Protein AF-A0A8J6ER66-F1 (afdb_monomer_lite)

Sequence (344 aa):
MMEETVPEAQEKPEGMQGEDDNDTGKESEDSYVFVYHERSPTPTQSEDHSESDPTPKTSEQESGQAADSQVTATLEVTSQANEDDNASSGMSEVTSSSVRQRRSSRALEISERAERKRLEVERKRREREEQLRLEKEQQDRLDRMTEELEQEQLRRVEEIRVRKQQEEKEKQRQEQERARKMLMEQQALERARQQQEEHRRKLQEIQRRKQQEELERTELERQRQKEQERLEAEERLRLLEMAAEEREEYQRKKREREEQARQEAEERRLKEEEEAKAIMAEAHRQAQLLAKQAAALEQQLQFNRGLLRESVGMDQTQGVSRPWVFSYFEFLELLGLPLPVEGE

Organism: Eleutherodactylus coqui (NCBI:txid57060)

Radius of gyration: 66.83 Å; chains: 1; bounding box: 159×79×189 Å

Secondary structure (DSSP, 8-state):
-----------PPPPPPPP----------------------------------------------------------------------------TTHHHHHHHHHHHHHHHHHHHHHHHHHHHHHHHHHHHHHHHHHHHHHHHHHHHHHHHHHHHHHHHHHHHHHHHHHHHHHHHHHHHHHHHHHHHHHHHHHHHHHHHHHHHHHHHHHHHHHHHHHHHHHHHHHHHHHHHHHHHHHHHHS-HHHHHHHHHHHHHHHHHHHHHHHHHHHHHHHHHHHHHHHHHHHHHHHHHHHHHHHHHHHHHHHHHHHHHHHHHHHHHHHHHHHHHHHHHHHTTPPP-----

Foldseek 3Di:
DDDDDDDDDDDDDDDDDDDDDDDDDDDDDDDPDPDPPPPDDDPPDPDPDDDDDDDDDDDDDDDDDDDDDDDDDDDDDDDDDDDDDDDDDDDDDDDPDVVVVVVVVVVVVVVVVVVVVVVVVVVVVVVVVVVVVVVVVVVVVVVVVVVVVVVVVVVVVVVVVVVVVVVVVVVVVVVVVVVVVVVVVVVVVVVVVVVVVVVVVVVVVVVVVVVVVVVVVVVVVVVVVVVVVVVVVVVVVVLVVDDPVVNVVVVVVVVVVVVVVVVVVVVVVVVVVVVVVVVVVVVVVVVVVVVVVVVVVVVVVVVVVVVVVVVVVVCVVVVVVVVVVVVVVVVCVVVVHDDPDDDD

Structure (mmCIF, N/CA/C/O backbone):
data_AF-A0A8J6ER66-F1
#
_entry.id   AF-A0A8J6ER66-F1
#
loop_
_atom_site.group_PDB
_atom_site.id
_atom_site.type_symbol
_atom_site.label_atom_id
_atom_site.label_alt_id
_atom_site.label_comp_id
_atom_site.label_asym_id
_atom_site.label_entity_id
_atom_site.label_seq_id
_atom_site.pdbx_PDB_ins_code
_atom_site.Cartn_x
_atom_site.Cartn_y
_atom_site.Cartn_z
_atom_site.occupancy
_atom_site.B_iso_or_equiv
_atom_site.auth_seq_id
_atom_site.auth_comp_id
_atom_site.auth_asym_id
_atom_site.auth_atom_id
_atom_site.pdbx_PDB_model_num
ATOM 1 N N . MET A 1 1 ? 76.946 7.255 -29.652 1.00 39.41 1 MET A N 1
ATOM 2 C CA . MET A 1 1 ? 76.961 8.714 -29.860 1.00 39.41 1 MET A CA 1
ATOM 3 C C . MET A 1 1 ? 75.518 9.164 -29.869 1.00 39.41 1 MET A C 1
ATOM 5 O O . MET A 1 1 ? 74.775 8.670 -30.698 1.00 39.41 1 MET A O 1
ATOM 9 N N . MET A 1 2 ? 75.202 10.014 -28.893 1.00 48.84 2 MET A N 1
ATOM 10 C CA . MET A 1 2 ? 74.041 10.902 -28.758 1.00 48.84 2 MET A CA 1
ATOM 11 C C . MET A 1 2 ? 72.646 10.272 -28.855 1.00 48.84 2 MET A C 1
ATOM 13 O O . MET A 1 2 ? 72.071 10.104 -29.924 1.00 48.84 2 MET A O 1
ATOM 17 N N . GLU A 1 3 ? 72.130 9.974 -27.663 1.00 53.28 3 GLU A N 1
ATOM 18 C CA . GLU A 1 3 ? 70.715 10.055 -27.315 1.00 53.28 3 GLU A CA 1
ATOM 19 C C . GLU A 1 3 ? 70.223 11.499 -27.514 1.00 53.28 3 GLU A C 1
ATOM 21 O O . GLU A 1 3 ? 70.885 12.433 -27.064 1.00 53.28 3 GLU A O 1
ATOM 26 N N . GLU A 1 4 ? 69.052 11.678 -28.126 1.00 59.91 4 GLU A N 1
ATOM 27 C CA . GLU A 1 4 ? 68.251 12.896 -27.976 1.00 59.91 4 GLU A CA 1
ATOM 28 C C . GLU A 1 4 ? 66.830 12.508 -27.568 1.00 59.91 4 GLU A C 1
ATOM 30 O O . GLU A 1 4 ? 65.986 12.097 -28.362 1.00 59.91 4 GLU A O 1
ATOM 35 N N . THR A 1 5 ? 66.608 12.614 -26.264 1.00 54.88 5 THR A N 1
ATOM 36 C CA . THR A 1 5 ? 65.314 12.755 -25.605 1.00 54.88 5 THR A CA 1
ATOM 37 C C . THR A 1 5 ? 64.831 14.199 -25.744 1.00 54.88 5 THR A C 1
ATOM 39 O O . THR A 1 5 ? 65.560 15.115 -25.364 1.00 54.88 5 THR A O 1
ATOM 42 N N . VAL A 1 6 ? 63.590 14.409 -26.192 1.00 56.34 6 VAL A N 1
ATOM 43 C CA . VAL A 1 6 ? 62.861 15.682 -26.032 1.00 56.34 6 VAL A CA 1
ATOM 44 C C . VAL A 1 6 ? 61.475 15.380 -25.436 1.00 56.34 6 VAL A C 1
ATOM 46 O O . VAL A 1 6 ? 60.854 14.404 -25.864 1.00 56.34 6 VAL A O 1
ATOM 49 N N . PRO A 1 7 ? 61.011 16.142 -24.424 1.00 60.44 7 PRO A N 1
ATOM 50 C CA . PRO A 1 7 ? 59.903 15.747 -23.560 1.00 60.44 7 PRO A CA 1
ATOM 51 C C . PRO A 1 7 ? 58.543 16.364 -23.943 1.00 60.44 7 PRO A C 1
ATOM 53 O O . PRO A 1 7 ? 58.466 17.412 -24.572 1.00 60.44 7 PRO A O 1
ATOM 56 N N . GLU A 1 8 ? 57.493 15.674 -23.488 1.00 54.34 8 GLU A N 1
ATOM 57 C CA . GLU A 1 8 ? 56.319 16.191 -22.763 1.00 54.34 8 GLU A CA 1
ATOM 58 C C . GLU A 1 8 ? 55.690 17.526 -23.213 1.00 54.34 8 GLU A C 1
ATOM 60 O O . GLU A 1 8 ? 56.164 18.611 -22.886 1.00 54.34 8 GLU A O 1
ATOM 65 N N . ALA A 1 9 ? 54.503 17.430 -23.822 1.00 53.28 9 ALA A N 1
ATOM 66 C CA . ALA A 1 9 ? 53.492 18.481 -23.776 1.00 53.28 9 ALA A CA 1
ATOM 67 C C . ALA A 1 9 ? 52.134 17.855 -23.424 1.00 53.28 9 ALA A C 1
ATOM 69 O O . ALA A 1 9 ? 51.550 17.095 -24.194 1.00 53.28 9 ALA A O 1
ATOM 70 N N . GLN A 1 10 ? 51.682 18.152 -22.206 1.00 43.16 10 GLN A N 1
ATOM 71 C CA . GLN A 1 10 ? 50.355 17.859 -21.680 1.00 43.16 10 GLN A CA 1
ATOM 72 C C . GLN A 1 10 ? 49.336 18.798 -22.343 1.00 43.16 10 GLN A C 1
ATOM 74 O O . GLN A 1 10 ? 49.350 20.002 -22.082 1.00 43.16 10 GLN A O 1
ATOM 79 N N . GLU A 1 11 ? 48.426 18.264 -23.156 1.00 51.66 11 GLU A N 1
ATOM 80 C CA . GLU A 1 11 ? 47.220 18.990 -23.561 1.00 51.66 11 GLU A CA 1
ATOM 81 C C . GLU A 1 11 ? 46.157 18.862 -22.464 1.00 51.66 11 GLU A C 1
ATOM 83 O O . GLU A 1 11 ? 45.600 17.795 -22.199 1.00 51.66 11 GLU A O 1
ATOM 88 N N . LYS A 1 12 ? 45.906 19.988 -21.792 1.00 56.19 12 LYS A N 1
ATOM 89 C CA . LYS A 1 12 ? 44.719 20.218 -20.967 1.00 56.19 12 LYS A CA 1
ATOM 90 C C . LYS A 1 12 ? 43.494 20.347 -21.883 1.00 56.19 12 LYS A C 1
ATOM 92 O O . LYS A 1 12 ? 43.584 21.089 -22.857 1.00 56.19 12 LYS A O 1
ATOM 97 N N . PRO A 1 13 ? 42.335 19.761 -21.547 1.00 57.00 13 PRO A N 1
ATOM 98 C CA . PRO A 1 13 ? 41.082 20.168 -22.167 1.00 57.00 13 PRO A CA 1
ATOM 99 C C . PRO A 1 13 ? 40.642 21.532 -21.608 1.00 57.00 13 PRO A C 1
ATOM 101 O O . PRO A 1 13 ? 40.438 21.691 -20.401 1.00 57.00 13 PRO A O 1
ATOM 104 N N . GLU A 1 14 ? 40.534 22.518 -22.501 1.00 54.50 14 GLU A N 1
ATOM 105 C CA . GLU A 1 14 ? 39.886 23.808 -22.263 1.00 54.50 14 GLU A CA 1
ATOM 106 C C . GLU A 1 14 ? 38.400 23.611 -21.949 1.00 54.50 14 GLU A C 1
ATOM 108 O O . GLU A 1 14 ? 37.698 22.819 -22.577 1.00 54.50 14 GLU A O 1
ATOM 113 N N . GLY A 1 15 ? 37.939 24.339 -20.933 1.00 41.72 15 GLY A N 1
ATOM 114 C CA . GLY A 1 15 ? 36.565 24.315 -20.465 1.00 41.72 15 GLY A CA 1
ATOM 115 C C . GLY A 1 15 ? 35.592 24.852 -21.508 1.00 41.72 15 GLY A C 1
ATOM 116 O O . GLY A 1 15 ? 35.731 25.975 -21.989 1.00 41.72 15 GLY A O 1
ATOM 117 N N . MET A 1 16 ? 34.560 24.059 -21.791 1.00 47.19 16 MET A N 1
ATOM 118 C CA . MET A 1 16 ? 33.324 24.563 -22.371 1.00 47.19 16 MET A CA 1
ATOM 119 C C . MET A 1 16 ? 32.642 25.474 -21.349 1.00 47.19 16 MET A C 1
ATOM 121 O O . MET A 1 16 ? 32.316 25.066 -20.233 1.00 47.19 16 MET A O 1
ATOM 125 N N . GLN A 1 17 ? 32.492 26.726 -21.761 1.00 43.31 17 GLN A N 1
ATOM 126 C CA . GLN A 1 17 ? 31.719 27.770 -21.113 1.00 43.31 17 GLN A CA 1
ATOM 127 C C . GLN A 1 17 ? 30.270 27.294 -20.967 1.00 43.31 17 GLN A C 1
ATOM 129 O O . GLN A 1 17 ? 29.636 26.915 -21.948 1.00 43.31 17 GLN A O 1
ATOM 134 N N . GLY A 1 18 ? 29.775 27.280 -19.729 1.00 40.09 18 GLY A N 1
ATOM 135 C CA . GLY A 1 18 ? 28.350 27.183 -19.454 1.00 40.09 18 GLY A CA 1
ATOM 136 C C . GLY A 1 18 ? 27.705 28.511 -19.817 1.00 40.09 18 GLY A C 1
ATOM 137 O O . GLY A 1 18 ? 28.081 29.545 -19.267 1.00 40.09 18 GLY A O 1
ATOM 138 N N . GLU A 1 19 ? 26.787 28.472 -20.774 1.00 56.62 19 GLU A N 1
ATOM 139 C CA . GLU A 1 19 ? 25.882 29.574 -21.061 1.00 56.62 19 GLU A CA 1
ATOM 140 C C . GLU A 1 19 ? 24.896 29.703 -19.892 1.00 56.62 19 GLU A C 1
ATOM 142 O O . GLU A 1 19 ? 24.147 28.780 -19.565 1.00 56.62 19 GLU A O 1
ATOM 147 N N . ASP A 1 20 ? 24.973 30.856 -19.232 1.00 50.38 20 ASP A N 1
ATOM 148 C CA . ASP A 1 20 ? 23.944 31.397 -18.360 1.00 50.38 20 ASP A CA 1
ATOM 149 C C . ASP A 1 20 ? 22.704 31.722 -19.206 1.00 50.38 20 ASP A C 1
ATOM 151 O O . ASP A 1 20 ? 22.667 32.759 -19.866 1.00 50.38 20 ASP A O 1
ATOM 155 N N . ASP A 1 21 ? 21.670 30.884 -19.132 1.00 58.09 21 ASP A N 1
ATOM 156 C CA . ASP A 1 21 ? 20.305 31.297 -19.459 1.00 58.09 21 ASP A CA 1
ATOM 157 C C . ASP A 1 21 ? 19.521 31.480 -18.162 1.00 58.09 21 ASP A C 1
ATOM 159 O O . ASP A 1 21 ? 19.022 30.550 -17.523 1.00 58.09 21 ASP A O 1
ATOM 163 N N . ASN A 1 22 ? 19.464 32.747 -17.771 1.00 45.81 22 ASN A N 1
ATOM 164 C CA . ASN A 1 22 ? 18.580 33.268 -16.756 1.00 45.81 22 ASN A CA 1
ATOM 165 C C . ASN A 1 22 ? 17.244 33.653 -17.415 1.00 45.81 22 ASN A C 1
ATOM 167 O O . ASN A 1 22 ? 17.224 34.264 -18.480 1.00 45.81 22 ASN A O 1
ATOM 171 N N . ASP A 1 23 ? 16.166 33.392 -16.682 1.00 49.50 23 ASP A N 1
ATOM 172 C CA . ASP A 1 23 ? 14.875 34.081 -16.757 1.00 49.50 23 ASP A CA 1
ATOM 173 C C . ASP A 1 23 ? 13.876 33.686 -17.868 1.00 49.50 23 ASP A C 1
ATOM 175 O O . ASP A 1 23 ? 13.952 34.068 -19.032 1.00 49.50 23 ASP A O 1
ATOM 179 N N . THR A 1 24 ? 12.811 32.996 -17.457 1.00 43.19 24 THR A N 1
ATOM 180 C CA . THR A 1 24 ? 11.461 33.571 -17.577 1.00 43.19 24 THR A CA 1
ATOM 181 C C . THR A 1 24 ? 10.506 32.832 -16.653 1.00 43.19 24 THR A C 1
ATOM 183 O O . THR A 1 24 ? 10.182 31.656 -16.838 1.00 43.19 24 THR A O 1
ATOM 186 N N . GLY A 1 25 ? 10.052 33.554 -15.632 1.00 50.19 25 GLY A N 1
ATOM 187 C CA . GLY A 1 25 ? 9.010 33.111 -14.724 1.00 50.19 25 GLY A CA 1
ATOM 188 C C . GLY A 1 25 ? 7.726 32.692 -15.441 1.00 50.19 25 GLY A C 1
ATOM 189 O O . GLY A 1 25 ? 7.265 33.336 -16.386 1.00 50.19 25 GLY A O 1
ATOM 190 N N . LYS A 1 26 ? 7.108 31.634 -14.916 1.00 50.94 26 LYS A N 1
ATOM 191 C CA . LYS A 1 26 ? 5.661 31.455 -14.966 1.00 50.94 26 LYS A CA 1
ATOM 192 C C . LYS A 1 26 ? 5.153 31.042 -13.597 1.00 50.94 26 LYS A C 1
ATOM 194 O O . LYS A 1 26 ? 5.569 30.044 -13.016 1.00 50.94 26 LYS A O 1
ATOM 199 N N . GLU A 1 27 ? 4.262 31.892 -13.127 1.00 56.78 27 GLU A N 1
ATOM 200 C CA . GLU A 1 27 ? 3.368 31.743 -11.998 1.00 56.78 27 GLU A CA 1
ATOM 201 C C . GLU A 1 27 ? 2.563 30.435 -12.104 1.00 56.78 27 GLU A C 1
ATOM 203 O O . GLU A 1 27 ? 2.063 30.078 -13.169 1.00 56.78 27 GLU A O 1
ATOM 208 N N . SER A 1 28 ? 2.439 29.725 -10.985 1.00 52.34 28 SER A N 1
ATOM 209 C CA . SER A 1 28 ? 1.267 28.911 -10.626 1.00 52.34 28 SER A CA 1
ATOM 210 C C . SER A 1 28 ? 1.331 28.741 -9.105 1.00 52.34 28 SER A C 1
ATOM 212 O O . SER A 1 28 ? 2.286 28.189 -8.567 1.00 52.34 28 SER A O 1
ATOM 214 N N . GLU A 1 29 ? 0.597 29.572 -8.373 1.00 50.53 29 GLU A N 1
ATOM 215 C CA . GLU A 1 29 ? -0.764 29.283 -7.901 1.00 50.53 29 GLU A CA 1
ATOM 216 C C . GLU A 1 29 ? -0.808 28.061 -6.972 1.00 50.53 29 GLU A C 1
ATOM 218 O O . GLU A 1 29 ? -0.805 26.908 -7.394 1.00 50.53 29 GLU A O 1
ATOM 223 N N . ASP A 1 30 ? -0.814 28.376 -5.676 1.00 51.75 30 ASP A N 1
ATOM 224 C CA . ASP A 1 30 ? -1.584 27.734 -4.613 1.00 51.75 30 ASP A CA 1
ATOM 225 C C . ASP A 1 30 ? -1.919 26.242 -4.764 1.00 51.75 30 ASP A C 1
ATOM 227 O O . ASP A 1 30 ? -2.962 25.835 -5.269 1.00 51.75 30 ASP A O 1
ATOM 231 N N . SER A 1 31 ? -1.105 25.419 -4.106 1.00 48.41 31 SER A N 1
ATOM 232 C CA . SER A 1 31 ? -1.578 24.170 -3.512 1.00 48.41 31 SER A CA 1
ATOM 233 C C . SER A 1 31 ? -0.994 24.048 -2.110 1.00 48.41 31 SER A C 1
ATOM 235 O O . SER A 1 31 ? -0.002 23.362 -1.859 1.00 48.41 31 SER A O 1
ATOM 237 N N . TYR A 1 32 ? -1.641 24.760 -1.194 1.00 49.03 32 TYR A N 1
ATOM 238 C CA . TYR A 1 32 ? -1.500 24.648 0.250 1.00 49.03 32 TYR A CA 1
ATOM 239 C C . TYR A 1 32 ? -1.816 23.207 0.694 1.00 49.03 32 TYR A C 1
ATOM 241 O O . TYR A 1 32 ? -2.960 22.855 0.978 1.00 49.03 32 TYR A O 1
ATOM 249 N N . VAL A 1 33 ? -0.797 22.344 0.728 1.00 44.19 33 VAL A N 1
ATOM 250 C CA . VAL A 1 33 ? -0.902 21.014 1.337 1.00 44.19 33 VAL A CA 1
ATOM 251 C C . VAL A 1 33 ? -0.774 21.190 2.844 1.00 44.19 33 VAL A C 1
ATOM 253 O O . VAL A 1 33 ? 0.316 21.358 3.390 1.00 44.19 33 VAL A O 1
ATOM 256 N N . PHE A 1 34 ? -1.922 21.169 3.515 1.00 41.84 34 PHE A N 1
ATOM 257 C CA . PHE A 1 34 ? -2.029 21.123 4.966 1.00 41.84 34 PHE A CA 1
ATOM 258 C C . PHE A 1 34 ? -1.475 19.781 5.465 1.00 41.84 34 PHE A C 1
ATOM 260 O O . PHE A 1 34 ? -2.186 18.782 5.569 1.00 41.84 34 PHE A O 1
ATOM 267 N N . VAL A 1 35 ? -0.171 19.736 5.737 1.00 45.50 35 VAL A N 1
ATOM 268 C CA . VAL A 1 35 ? 0.441 18.626 6.467 1.00 45.50 35 VAL A CA 1
ATOM 269 C C . VAL A 1 35 ? 0.010 18.770 7.921 1.00 45.50 35 VAL A C 1
ATOM 271 O O . VAL A 1 35 ? 0.559 19.588 8.661 1.00 45.50 35 VAL A O 1
ATOM 274 N N . TYR A 1 36 ? -0.976 17.971 8.329 1.00 48.00 36 TYR A N 1
ATOM 275 C CA . TYR A 1 36 ? -1.270 17.728 9.736 1.00 48.00 36 TYR A CA 1
ATOM 276 C C . TYR A 1 36 ? -0.007 17.164 10.400 1.00 48.00 36 TYR A C 1
ATOM 278 O O . TYR A 1 36 ? 0.250 15.964 10.375 1.00 48.00 36 TYR A O 1
ATOM 286 N N . HIS A 1 37 ? 0.802 18.043 10.993 1.00 43.25 37 HIS A N 1
ATOM 287 C CA . HIS A 1 37 ? 1.679 17.654 12.084 1.00 43.25 37 HIS A CA 1
ATOM 288 C C . HIS A 1 37 ? 0.760 17.364 13.264 1.00 43.25 37 HIS A C 1
ATOM 290 O O . HIS A 1 37 ? 0.369 18.274 14.002 1.00 43.25 37 HIS A O 1
ATOM 296 N N . GLU A 1 38 ? 0.369 16.098 13.407 1.00 42.97 38 GLU A N 1
ATOM 297 C CA . GLU A 1 38 ? -0.139 15.614 14.678 1.00 42.97 38 GLU A CA 1
ATOM 298 C C . GLU A 1 38 ? 0.927 15.912 15.727 1.00 42.97 38 GLU A C 1
ATOM 300 O O . GLU A 1 38 ? 2.029 15.365 15.739 1.00 42.97 38 GLU A O 1
ATOM 305 N N . ARG A 1 39 ? 0.591 16.889 16.565 1.00 42.59 39 ARG A N 1
ATOM 306 C CA . ARG A 1 39 ? 1.306 17.215 17.781 1.00 42.59 39 ARG A CA 1
ATOM 307 C C . ARG A 1 39 ? 1.334 15.945 18.618 1.00 42.59 39 ARG A C 1
ATOM 309 O O . ARG A 1 39 ? 0.320 15.579 19.206 1.00 42.59 39 ARG A O 1
ATOM 316 N N . SER A 1 40 ? 2.492 15.302 18.685 1.00 45.84 40 SER A N 1
ATOM 317 C CA . SER A 1 40 ? 2.805 14.370 19.758 1.00 45.84 40 SER A CA 1
ATOM 318 C C . SER A 1 40 ? 2.452 15.052 21.084 1.00 45.84 40 SER A C 1
ATOM 320 O O . SER A 1 40 ? 2.976 16.142 21.346 1.00 45.84 40 SER A O 1
ATOM 322 N N . PRO A 1 41 ? 1.565 14.486 21.917 1.00 57.09 41 PRO A N 1
ATOM 323 C CA . PRO A 1 41 ? 1.380 15.007 23.255 1.00 57.09 41 PRO A CA 1
ATOM 324 C C . PRO A 1 41 ? 2.692 14.824 24.019 1.00 57.09 41 PRO A C 1
ATOM 326 O O . PRO A 1 41 ? 3.255 13.734 24.114 1.00 57.09 41 PRO A O 1
ATOM 329 N N . THR A 1 42 ? 3.189 15.949 24.516 1.00 48.00 42 THR A N 1
ATOM 330 C CA . THR A 1 42 ? 4.253 16.069 25.508 1.00 48.00 42 THR A CA 1
ATOM 331 C C . THR A 1 42 ? 4.060 15.072 26.654 1.00 48.00 42 THR A C 1
ATOM 333 O O . THR A 1 42 ? 2.924 14.895 27.100 1.00 48.00 42 THR A O 1
ATOM 336 N N . PRO A 1 43 ? 5.135 14.475 27.195 1.00 46.31 43 PRO A N 1
ATOM 337 C CA . PRO A 1 43 ? 5.041 13.702 28.421 1.00 46.31 43 PRO A CA 1
ATOM 338 C C . PRO A 1 43 ? 4.682 14.652 29.566 1.00 46.31 43 PRO A C 1
ATOM 340 O O . PRO A 1 43 ? 5.454 15.547 29.914 1.00 46.31 43 PRO A O 1
ATOM 343 N N . THR A 1 44 ? 3.496 14.471 30.139 1.00 40.34 44 THR A N 1
ATOM 344 C CA . THR A 1 44 ? 3.149 15.045 31.436 1.00 40.34 44 THR A CA 1
ATOM 345 C C . THR A 1 44 ? 4.119 14.470 32.460 1.00 40.34 44 THR A C 1
ATOM 347 O O . THR A 1 44 ? 4.057 13.293 32.808 1.00 40.34 44 THR A O 1
ATOM 350 N N . GLN A 1 45 ? 5.049 15.315 32.897 1.00 42.16 45 GLN A N 1
ATOM 351 C CA . GLN A 1 45 ? 5.788 15.143 34.134 1.00 42.16 45 GLN A CA 1
ATOM 352 C C . GLN A 1 45 ? 4.767 15.106 35.274 1.00 42.16 45 GLN A C 1
ATOM 354 O O . GLN A 1 45 ? 4.171 16.125 35.610 1.00 42.16 45 GLN A O 1
ATOM 359 N N . SER A 1 46 ? 4.526 13.927 35.838 1.00 40.34 46 SER A N 1
ATOM 360 C CA . SER A 1 46 ? 4.025 13.825 37.202 1.00 40.34 46 SER A CA 1
ATOM 361 C C . SER A 1 46 ? 5.238 13.874 38.120 1.00 40.34 46 SER A C 1
ATOM 363 O O . SER A 1 46 ? 5.990 12.905 38.238 1.00 40.34 46 SER A O 1
ATOM 365 N N . GLU A 1 47 ? 5.445 15.052 38.696 1.00 39.56 47 GLU A N 1
ATOM 366 C CA . GLU A 1 47 ? 6.243 15.265 39.894 1.00 39.56 47 GLU A CA 1
ATOM 367 C C . GLU A 1 47 ? 5.617 14.442 41.029 1.00 39.56 47 GLU A C 1
ATOM 369 O O . GLU A 1 47 ? 4.553 14.782 41.543 1.00 39.56 47 GLU A O 1
ATOM 374 N N . ASP A 1 48 ? 6.253 13.328 41.393 1.00 37.34 48 ASP A N 1
ATOM 375 C CA . ASP A 1 48 ? 5.943 12.621 42.635 1.00 37.34 48 ASP A CA 1
ATOM 376 C C . ASP A 1 48 ? 6.630 13.386 43.771 1.00 37.34 48 ASP A C 1
ATOM 378 O O . ASP A 1 48 ? 7.810 13.196 44.090 1.00 37.34 48 ASP A O 1
ATOM 382 N N . HIS A 1 49 ? 5.883 14.329 44.342 1.00 42.31 49 HIS A N 1
ATOM 383 C CA . HIS A 1 49 ? 6.239 14.975 45.590 1.00 42.31 49 HIS A CA 1
ATOM 384 C C . HIS A 1 49 ? 6.255 13.933 46.706 1.00 42.31 49 HIS A C 1
ATOM 386 O O . HIS A 1 49 ? 5.233 13.431 47.168 1.00 42.31 49 HIS A O 1
ATOM 392 N N . SER A 1 50 ? 7.472 13.633 47.142 1.00 48.72 50 SER A N 1
ATOM 393 C CA . SER A 1 50 ? 7.749 13.027 48.433 1.00 48.72 50 SER A CA 1
ATOM 394 C C . SER A 1 50 ? 7.417 14.041 49.531 1.00 48.72 50 SER A C 1
ATOM 396 O O . SER A 1 50 ? 8.168 14.991 49.724 1.00 48.72 50 SER A O 1
ATOM 398 N N . GLU A 1 51 ? 6.327 13.825 50.266 1.00 38.94 51 GLU A N 1
ATOM 399 C CA . GLU A 1 51 ? 6.083 14.462 51.566 1.00 38.94 51 GLU A CA 1
ATOM 400 C C . GLU A 1 51 ? 5.479 13.440 52.546 1.00 38.94 51 GLU A C 1
ATOM 402 O O . GLU A 1 51 ? 4.294 13.126 52.540 1.00 38.94 51 GLU A O 1
ATOM 407 N N . SER A 1 52 ? 6.392 12.843 53.316 1.00 36.84 52 SER A N 1
ATOM 408 C CA . SER A 1 52 ? 6.369 12.692 54.781 1.00 36.84 52 SER A CA 1
ATOM 409 C C . SER A 1 52 ? 5.039 12.484 55.531 1.00 36.84 52 SER A C 1
ATOM 411 O O . SER A 1 52 ? 4.278 13.432 55.677 1.00 36.84 52 SER A O 1
ATOM 413 N N . ASP A 1 53 ? 4.944 11.293 56.157 1.00 41.28 53 ASP A N 1
ATOM 414 C CA . ASP A 1 53 ? 4.644 10.994 57.585 1.00 41.28 53 ASP A CA 1
ATOM 415 C C . ASP A 1 53 ? 3.351 11.549 58.255 1.00 41.28 53 ASP A C 1
ATOM 417 O O . ASP A 1 53 ? 2.798 12.541 57.800 1.00 41.28 53 ASP A O 1
ATOM 421 N N . PRO A 1 54 ? 2.842 10.988 59.388 1.00 52.59 54 PRO A N 1
ATOM 422 C CA . PRO A 1 54 ? 3.469 10.021 60.293 1.00 52.59 54 PRO A CA 1
ATOM 423 C C . PRO A 1 54 ? 2.591 8.819 60.711 1.00 52.59 54 PRO A C 1
ATOM 425 O O . PRO A 1 54 ? 1.366 8.786 60.606 1.00 52.59 54 PRO A O 1
ATOM 428 N N . THR A 1 55 ? 3.264 7.845 61.323 1.00 46.84 55 THR A N 1
ATOM 429 C CA . THR A 1 55 ? 2.700 6.866 62.267 1.00 46.84 55 THR A CA 1
ATOM 430 C C . THR A 1 55 ? 1.773 7.500 63.320 1.00 46.84 55 THR A C 1
ATOM 432 O O . THR A 1 55 ? 2.013 8.637 63.737 1.00 46.84 55 THR A O 1
ATOM 435 N N . PRO A 1 56 ? 0.910 6.689 63.958 1.00 46.97 56 PRO A N 1
ATOM 436 C CA . PRO A 1 56 ? 1.134 6.522 65.388 1.00 46.97 56 PRO A CA 1
ATOM 437 C C . PRO A 1 56 ? 1.295 5.059 65.801 1.00 46.97 56 PRO A C 1
ATOM 439 O O . PRO A 1 56 ? 0.592 4.148 65.373 1.00 46.97 56 PRO A O 1
ATOM 442 N N . LYS A 1 57 ? 2.288 4.898 66.674 1.00 38.16 57 LYS A N 1
ATOM 443 C CA . LYS A 1 57 ? 2.543 3.769 67.561 1.00 38.16 57 LYS A CA 1
ATOM 444 C C . LYS A 1 57 ? 1.355 3.512 68.498 1.00 38.16 57 LYS A C 1
ATOM 446 O O . LYS A 1 57 ? 0.501 4.374 68.674 1.00 38.16 57 LYS A O 1
ATOM 451 N N . THR A 1 58 ? 1.502 2.421 69.254 1.00 34.47 58 THR A N 1
ATOM 452 C CA . THR A 1 58 ? 0.822 2.048 70.511 1.00 34.47 58 THR A CA 1
ATOM 453 C C . THR A 1 58 ? -0.476 1.276 70.291 1.00 34.47 58 THR A C 1
ATOM 455 O O . THR A 1 58 ? -1.281 1.650 69.460 1.00 34.47 58 THR A O 1
ATOM 458 N N . SER A 1 59 ? -0.766 0.176 70.976 1.00 38.47 59 SER A N 1
ATOM 459 C CA . SER A 1 59 ? -0.128 -0.479 72.118 1.00 38.47 59 SER A CA 1
ATOM 460 C C . SER A 1 59 ? -0.812 -1.845 72.250 1.00 38.47 59 SER A C 1
ATOM 462 O O . SER A 1 59 ? -1.989 -1.892 72.595 1.00 38.47 59 SER A O 1
ATOM 464 N N . GLU A 1 60 ? -0.105 -2.944 71.993 1.00 48.66 60 GLU A N 1
ATOM 465 C CA . GLU A 1 60 ? -0.477 -4.240 72.567 1.00 48.66 60 GLU A CA 1
ATOM 466 C C . GLU A 1 60 ? 0.173 -4.307 73.946 1.00 48.66 60 GLU A C 1
ATOM 468 O O . GLU A 1 60 ? 1.388 -4.461 74.069 1.00 48.66 60 GLU A O 1
ATOM 473 N N . GLN A 1 61 ? -0.642 -4.123 74.982 1.00 37.62 61 GLN A N 1
ATOM 474 C CA . GLN A 1 61 ? -0.231 -4.331 76.358 1.00 37.62 61 GLN A CA 1
ATOM 475 C C . GLN A 1 61 ? -1.365 -5.005 77.135 1.00 37.62 61 GLN A C 1
ATOM 477 O O . GLN A 1 61 ? -2.435 -4.439 77.312 1.00 37.62 61 GLN A O 1
ATOM 482 N N . GLU A 1 62 ? -1.057 -6.241 77.527 1.00 34.91 62 GLU A N 1
ATOM 483 C CA . GLU A 1 62 ? -1.311 -6.899 78.811 1.00 34.91 62 GLU A CA 1
ATOM 484 C C . GLU A 1 62 ? -2.704 -6.971 79.457 1.00 34.91 62 GLU A C 1
ATOM 486 O O . GLU A 1 62 ? -3.513 -6.055 79.485 1.00 34.91 62 GLU A O 1
ATOM 491 N N . SER A 1 63 ? -2.803 -8.072 80.209 1.00 35.53 63 SER A N 1
ATOM 492 C CA . SER A 1 63 ? -3.490 -8.194 81.494 1.00 35.53 63 SER A CA 1
ATOM 493 C C . SER A 1 63 ? -4.941 -8.661 81.443 1.00 35.53 63 SER A C 1
ATOM 495 O O . SER A 1 63 ? -5.890 -7.895 81.386 1.00 35.53 63 SER A O 1
ATOM 497 N N . GLY A 1 64 ? -5.105 -9.978 81.553 1.00 31.20 64 GLY A N 1
ATOM 498 C CA . GLY A 1 64 ? -5.121 -10.592 82.880 1.00 31.20 64 GLY A CA 1
ATOM 499 C C . GLY A 1 64 ? -6.202 -10.127 83.866 1.00 31.20 64 GLY A C 1
ATOM 500 O O . GLY A 1 64 ? -6.224 -8.977 84.284 1.00 31.20 64 GLY A O 1
ATOM 501 N N . GLN A 1 65 ? -6.894 -11.155 84.370 1.00 33.81 65 GLN A N 1
ATOM 502 C CA . GLN A 1 65 ? -7.392 -11.354 85.738 1.00 33.81 65 GLN A CA 1
ATOM 503 C C . GLN A 1 65 ? -8.847 -11.017 86.089 1.00 33.81 65 GLN A C 1
ATOM 505 O O . GLN A 1 65 ? -9.306 -9.894 85.937 1.00 33.81 65 GLN A O 1
ATOM 510 N N . ALA A 1 66 ? -9.419 -12.024 86.776 1.00 31.47 66 ALA A N 1
ATOM 511 C CA . ALA A 1 66 ? -10.326 -11.937 87.926 1.00 31.47 66 ALA A CA 1
ATOM 512 C C . ALA A 1 66 ? -11.746 -11.423 87.630 1.00 31.47 66 ALA A C 1
ATOM 514 O O . ALA A 1 66 ? -11.979 -10.699 86.680 1.00 31.47 66 ALA A O 1
ATOM 515 N N . ALA A 1 67 ? -12.792 -11.742 88.379 1.00 31.30 67 ALA A N 1
ATOM 516 C CA . ALA A 1 67 ? -13.034 -12.530 89.584 1.00 31.30 67 ALA A CA 1
ATOM 517 C C . ALA A 1 67 ? -14.551 -12.833 89.530 1.00 31.30 67 ALA A C 1
ATOM 519 O O . ALA A 1 67 ? -15.321 -12.077 88.945 1.00 31.30 67 ALA A O 1
ATOM 520 N N . ASP A 1 68 ? -14.999 -14.020 89.912 1.00 34.88 68 ASP A N 1
ATOM 521 C CA . ASP A 1 68 ? -15.480 -14.307 91.268 1.00 34.88 68 ASP A CA 1
ATOM 522 C C . ASP A 1 68 ? -16.601 -13.359 91.745 1.00 34.88 68 ASP A C 1
ATOM 524 O O . ASP A 1 68 ? -16.376 -12.193 92.071 1.00 34.88 68 ASP A O 1
ATOM 528 N N . SER A 1 69 ? -17.821 -13.886 91.835 1.00 38.62 69 SER A N 1
ATOM 529 C CA . SER A 1 69 ? -18.756 -13.505 92.894 1.00 38.62 69 SER A CA 1
ATOM 530 C C . SER A 1 69 ? -19.829 -14.571 93.082 1.00 38.62 69 SER A C 1
ATOM 532 O O . SER A 1 69 ? -20.722 -14.777 92.263 1.00 38.62 69 SER A O 1
ATOM 534 N N . GLN A 1 70 ? -19.669 -15.224 94.230 1.00 39.03 70 GLN A N 1
ATOM 535 C CA . GLN A 1 70 ? -20.651 -15.799 95.152 1.00 39.03 70 GLN A CA 1
ATOM 536 C C . GLN A 1 70 ? -21.965 -14.961 95.195 1.00 39.03 70 GLN A C 1
ATOM 538 O O . GLN A 1 70 ? -21.986 -13.826 94.737 1.00 39.03 70 GLN A O 1
ATOM 543 N N . VAL A 1 71 ? -23.120 -15.389 95.725 1.00 38.09 71 VAL A N 1
ATOM 544 C CA . VAL A 1 71 ? -23.367 -15.827 97.110 1.00 38.09 71 VAL A CA 1
ATOM 545 C C . VAL A 1 71 ? -24.776 -16.470 97.231 1.00 38.09 71 VAL A C 1
ATOM 547 O O . VAL A 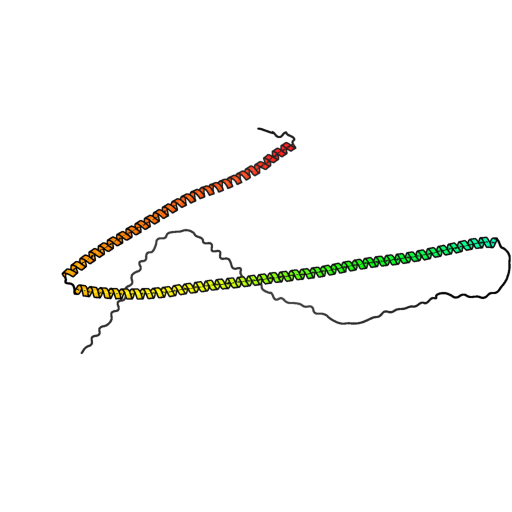1 71 ? -25.771 -15.888 96.818 1.00 38.09 71 VAL A O 1
ATOM 550 N N . THR A 1 72 ? -24.820 -17.642 97.882 1.00 31.38 72 THR A N 1
ATOM 551 C CA . THR A 1 72 ? -25.700 -18.076 99.005 1.00 31.38 72 THR A CA 1
ATOM 552 C C . THR A 1 72 ? -27.212 -18.366 98.939 1.00 31.38 72 THR A C 1
ATOM 554 O O . THR A 1 72 ? -28.017 -17.589 98.446 1.00 31.38 72 THR A O 1
ATOM 557 N N . ALA A 1 73 ? -27.512 -19.396 99.758 1.00 32.09 73 ALA A N 1
ATOM 558 C CA . ALA A 1 73 ? -28.619 -19.590 100.718 1.00 32.09 73 ALA A CA 1
ATOM 559 C C . ALA A 1 73 ? -29.862 -20.341 100.204 1.00 32.09 73 ALA A C 1
ATOM 561 O O . ALA A 1 73 ? -30.672 -19.806 99.462 1.00 32.09 73 ALA A O 1
ATOM 562 N N . THR A 1 74 ? -29.976 -21.655 100.450 1.00 33.22 74 THR A N 1
ATOM 563 C CA . THR A 1 74 ? -30.559 -22.317 101.650 1.00 33.22 74 THR A CA 1
ATOM 564 C C . THR A 1 74 ? -31.987 -21.885 101.985 1.00 33.22 74 THR A C 1
ATOM 566 O O . THR A 1 74 ? -32.179 -20.761 102.435 1.00 33.22 74 THR A O 1
ATOM 569 N N . LEU A 1 75 ? -32.946 -22.817 101.892 1.00 35.09 75 LEU A N 1
ATOM 570 C CA . LEU A 1 75 ? -33.825 -23.214 103.005 1.00 35.09 75 LEU A CA 1
ATOM 571 C C . LEU A 1 75 ? -34.709 -24.415 102.619 1.00 35.09 75 LEU A C 1
ATOM 573 O O . LEU A 1 75 ? -35.354 -24.445 101.573 1.00 35.09 75 LEU A O 1
ATOM 577 N N . GLU A 1 76 ? -34.684 -25.402 103.509 1.00 33.81 76 GLU A N 1
ATOM 578 C CA . GLU A 1 76 ? -35.572 -26.559 103.617 1.00 33.81 76 GLU A CA 1
ATOM 579 C C . GLU A 1 76 ? -37.029 -26.127 103.867 1.00 33.81 76 GLU A C 1
ATOM 581 O O . GLU A 1 76 ? -37.252 -25.017 104.342 1.00 33.81 76 GLU A O 1
ATOM 586 N N . VAL A 1 77 ? -38.000 -27.019 103.605 1.00 30.52 77 VAL A N 1
ATOM 587 C CA . VAL A 1 77 ? -39.178 -27.306 104.466 1.00 30.52 77 VAL A CA 1
ATOM 588 C C . VAL A 1 77 ? -40.056 -28.389 103.805 1.00 30.52 77 VAL A C 1
ATOM 590 O O . VAL A 1 77 ? -40.786 -28.163 102.845 1.00 30.52 77 VAL A O 1
ATOM 593 N N . THR A 1 78 ? -39.907 -29.598 104.356 1.00 31.12 78 THR A N 1
ATOM 594 C CA . THR A 1 78 ? -40.929 -30.604 104.723 1.00 31.12 78 THR A CA 1
ATOM 595 C C . THR A 1 78 ? -42.101 -30.924 103.788 1.00 31.12 78 THR A C 1
ATOM 597 O O . THR A 1 78 ? -43.103 -30.213 103.721 1.00 31.12 78 THR A O 1
ATOM 600 N N . SER A 1 79 ? -42.052 -32.144 103.253 1.00 36.09 79 SER A N 1
ATOM 601 C CA . SER A 1 79 ? -43.207 -32.969 102.901 1.00 36.09 79 SER A CA 1
ATOM 602 C C . SER A 1 79 ? -43.713 -33.779 104.110 1.00 36.09 79 SER A C 1
ATOM 604 O O . SER A 1 79 ? -42.924 -34.393 104.825 1.00 36.09 79 SER A O 1
ATOM 606 N N . GLN A 1 80 ? -45.039 -33.736 104.287 1.00 32.31 80 GLN A N 1
ATOM 607 C CA . GLN A 1 80 ? -45.991 -34.725 104.843 1.00 32.31 80 GLN A CA 1
ATOM 608 C C . GLN A 1 80 ? -45.475 -36.168 104.999 1.00 32.31 80 GLN A C 1
ATOM 610 O O . GLN A 1 80 ? -44.629 -36.601 104.230 1.00 32.31 80 GLN A O 1
ATOM 615 N N . ALA A 1 81 ? -46.034 -37.064 105.808 1.00 30.00 81 ALA A N 1
ATOM 616 C CA . ALA A 1 81 ? -47.060 -37.137 106.852 1.00 30.00 81 ALA A CA 1
ATOM 617 C C . ALA A 1 81 ? -47.059 -38.633 107.236 1.00 30.00 81 ALA A C 1
ATOM 619 O O . ALA A 1 81 ? -46.781 -39.450 106.364 1.00 30.00 81 ALA A O 1
ATOM 620 N N . ASN A 1 82 ? -47.369 -39.001 108.477 1.00 32.75 82 ASN A N 1
ATOM 621 C CA . ASN A 1 82 ? -47.924 -40.318 108.802 1.00 32.75 82 ASN A CA 1
ATOM 622 C C . ASN A 1 82 ? -48.694 -40.193 110.120 1.00 32.75 82 ASN A C 1
ATOM 624 O O . ASN A 1 82 ? -48.143 -39.784 111.143 1.00 32.75 82 ASN A O 1
ATOM 628 N N . GLU A 1 83 ? -49.986 -40.479 110.022 1.00 33.25 83 GLU A N 1
ATOM 629 C CA . GLU A 1 83 ? -50.925 -40.729 111.109 1.00 33.25 83 GLU A CA 1
ATOM 630 C C . GLU A 1 83 ? -50.796 -42.205 111.524 1.00 33.25 83 GLU A C 1
ATOM 632 O O . GLU A 1 83 ? -50.454 -43.030 110.683 1.00 33.25 83 GLU A O 1
ATOM 637 N N . ASP A 1 84 ? -51.010 -42.515 112.808 1.00 32.50 84 ASP A N 1
ATOM 638 C CA . ASP A 1 84 ? -51.933 -43.580 113.235 1.00 32.50 84 ASP A CA 1
ATOM 639 C C . ASP A 1 84 ? -52.075 -43.643 114.774 1.00 32.50 84 ASP A C 1
ATOM 641 O O . ASP A 1 84 ? -51.098 -43.670 115.522 1.00 32.50 84 ASP A O 1
ATOM 645 N N . ASP A 1 85 ? -53.348 -43.639 115.184 1.00 33.41 85 ASP A N 1
ATOM 646 C CA . ASP A 1 85 ? -54.018 -44.340 116.290 1.00 33.41 85 ASP A CA 1
ATOM 647 C C . ASP A 1 85 ? -53.478 -44.327 117.737 1.00 33.41 85 ASP A C 1
ATOM 649 O O . ASP A 1 85 ? -52.415 -44.851 118.051 1.00 33.41 85 ASP A O 1
ATOM 653 N N . ASN A 1 86 ? -54.332 -43.907 118.689 1.00 33.94 86 ASN A N 1
ATOM 654 C CA . ASN A 1 86 ? -55.105 -44.845 119.532 1.00 33.94 86 ASN A CA 1
ATOM 655 C C . ASN A 1 86 ? -56.011 -44.109 120.556 1.00 33.94 86 ASN A C 1
ATOM 657 O O . ASN A 1 86 ? -55.720 -43.014 121.031 1.00 33.94 86 ASN A O 1
ATOM 661 N N . ALA A 1 87 ? -57.134 -44.749 120.870 1.00 33.53 87 ALA A N 1
ATOM 662 C CA . ALA A 1 87 ? -58.361 -44.246 121.472 1.00 33.53 87 ALA A CA 1
ATOM 663 C C . ALA A 1 87 ? -58.391 -44.086 123.006 1.00 33.53 87 ALA A C 1
ATOM 665 O O . ALA A 1 87 ? -57.634 -44.723 123.733 1.00 33.53 87 ALA A O 1
ATOM 666 N N . SER A 1 88 ? -59.385 -43.307 123.467 1.00 32.41 88 SER A N 1
ATOM 667 C CA . SER A 1 88 ? -60.231 -43.466 124.679 1.00 32.41 88 SER A CA 1
ATOM 668 C C . SER A 1 88 ? -60.846 -42.090 125.018 1.00 32.41 88 SER A C 1
ATOM 670 O O . SER A 1 88 ? -60.152 -41.091 124.897 1.00 32.41 88 SER A O 1
ATOM 672 N N . SER A 1 89 ? -62.073 -41.858 125.491 1.00 32.47 89 SER A N 1
ATOM 673 C CA . SER A 1 89 ? -63.327 -42.598 125.662 1.00 32.47 89 SER A CA 1
ATOM 674 C C . SER A 1 89 ? -64.300 -41.609 126.343 1.00 32.47 89 SER A C 1
ATOM 676 O O . SER A 1 89 ? -63.926 -40.997 127.337 1.00 32.47 89 SER A O 1
ATOM 678 N N . GLY A 1 90 ? -65.531 -41.474 125.832 1.00 31.06 90 GLY A N 1
ATOM 679 C CA . GLY A 1 90 ? -66.750 -41.334 126.649 1.00 31.06 90 GLY A CA 1
ATOM 680 C C . GLY A 1 90 ? -67.067 -40.016 127.379 1.00 31.06 90 GLY A C 1
ATOM 681 O O . GLY A 1 90 ? -66.458 -39.713 128.394 1.00 31.06 90 GLY A O 1
ATOM 682 N N . MET A 1 91 ? -68.135 -39.337 126.927 1.00 31.89 91 MET A N 1
ATOM 683 C CA . MET A 1 91 ? -69.168 -38.561 127.669 1.00 31.89 91 MET A CA 1
ATOM 684 C C . MET A 1 91 ? -69.670 -37.453 126.725 1.00 31.89 91 MET A C 1
ATOM 686 O O . MET A 1 91 ? -68.859 -36.753 126.136 1.00 31.89 91 MET A O 1
ATOM 690 N N . SER A 1 92 ? -70.944 -37.174 126.485 1.00 34.50 92 SER A N 1
ATOM 691 C CA . SER A 1 92 ? -72.246 -37.647 126.948 1.00 34.50 92 SER A CA 1
ATOM 692 C C . SER A 1 92 ? -73.272 -37.052 125.959 1.00 34.50 92 SER A C 1
ATOM 694 O O . SER A 1 92 ? -72.993 -36.080 125.251 1.00 34.50 92 SER A O 1
ATOM 696 N N . GLU A 1 93 ? -74.428 -37.697 125.835 1.00 38.72 93 GLU A N 1
ATOM 697 C CA . GLU A 1 93 ? -75.505 -37.365 124.899 1.00 38.72 93 GLU A CA 1
ATOM 698 C C . GLU A 1 93 ? -76.160 -35.987 125.127 1.00 38.72 93 GLU A C 1
ATOM 700 O O . GLU A 1 93 ? -76.100 -35.413 126.209 1.00 38.72 93 GLU A O 1
ATOM 705 N N . VAL A 1 94 ? -76.934 -35.588 124.104 1.00 38.75 94 VAL A N 1
ATOM 706 C CA . VAL A 1 94 ? -78.168 -34.773 124.129 1.00 38.75 94 VAL A CA 1
ATOM 707 C C . VAL A 1 94 ? -78.048 -33.434 123.381 1.00 38.75 94 VAL A C 1
ATOM 709 O O . VAL A 1 94 ? -77.455 -32.476 123.860 1.00 38.75 94 VAL A O 1
ATOM 712 N N . THR A 1 95 ? -78.656 -33.395 122.180 1.00 41.19 95 THR A N 1
ATOM 713 C CA . THR A 1 95 ? -79.424 -32.297 121.520 1.00 41.19 95 THR A CA 1
ATOM 714 C C . THR A 1 95 ? -79.296 -32.353 119.979 1.00 41.19 95 THR A C 1
ATOM 716 O O . THR A 1 95 ? -78.454 -31.719 119.346 1.00 41.19 95 THR A O 1
ATOM 719 N N . SER A 1 96 ? -80.158 -33.146 119.332 1.00 51.12 96 SER A N 1
ATOM 720 C CA . SER A 1 96 ? -79.906 -33.724 117.997 1.00 51.12 96 SER A CA 1
ATOM 721 C C . SER A 1 96 ? -80.439 -32.952 116.769 1.00 51.12 96 SER A C 1
ATOM 723 O O . SER A 1 96 ? -80.172 -33.380 115.647 1.00 51.12 96 SER A O 1
ATOM 725 N N . SER A 1 97 ? -81.163 -31.831 116.905 1.00 49.97 97 SER A N 1
ATOM 726 C CA . SER A 1 97 ? -81.769 -31.129 115.743 1.00 49.97 97 SER A CA 1
ATOM 727 C C . SER A 1 97 ? -81.135 -29.767 115.412 1.00 49.97 97 SER A C 1
ATOM 729 O O . SER A 1 97 ? -80.793 -29.522 114.257 1.00 49.97 97 SER A O 1
ATOM 731 N N . SER A 1 98 ? -80.855 -28.920 116.408 1.00 50.34 98 SER A N 1
ATOM 732 C CA . SER A 1 98 ? -80.187 -27.610 116.227 1.00 50.34 98 SER A CA 1
ATOM 733 C C . SER A 1 98 ? -78.716 -27.741 115.779 1.00 50.34 98 SER A C 1
ATOM 735 O O . SER A 1 98 ? -78.206 -26.956 114.974 1.00 50.34 98 SER A O 1
ATOM 737 N N . VAL A 1 99 ? -78.043 -28.816 116.207 1.00 54.88 99 VAL A N 1
ATOM 738 C CA . VAL A 1 99 ? -76.673 -29.154 115.789 1.00 54.88 99 VAL A CA 1
ATOM 739 C C . VAL A 1 99 ? -76.613 -29.583 114.317 1.00 54.88 99 VAL A C 1
ATOM 741 O O . VAL A 1 99 ? -75.611 -29.316 113.658 1.00 54.88 99 VAL A O 1
ATOM 744 N N . ARG A 1 100 ? -77.669 -30.195 113.755 1.00 57.47 100 ARG A N 1
ATOM 745 C CA . ARG A 1 100 ? -77.691 -30.651 112.349 1.00 57.47 100 ARG A CA 1
ATOM 746 C C . ARG A 1 100 ? -77.745 -29.496 111.349 1.00 57.47 100 ARG A C 1
ATOM 748 O O . ARG A 1 100 ? -76.994 -29.531 110.383 1.00 57.47 100 ARG A O 1
ATOM 755 N N . GLN A 1 101 ? -78.546 -28.463 111.607 1.00 60.06 101 GLN A N 1
ATOM 756 C CA . GLN A 1 101 ? -78.680 -27.306 110.709 1.00 60.06 101 GLN A CA 1
ATOM 757 C C . GLN A 1 101 ? -77.452 -26.377 110.764 1.00 60.06 101 GLN A C 1
ATOM 759 O O . GLN A 1 101 ? -77.006 -25.872 109.737 1.00 60.06 101 GLN A O 1
ATOM 764 N N . ARG A 1 102 ? -76.823 -26.242 111.945 1.00 61.03 102 ARG A N 1
ATOM 765 C CA . ARG A 1 102 ? -75.502 -25.599 112.091 1.00 61.03 102 ARG A CA 1
ATOM 766 C C . ARG A 1 102 ? -74.359 -26.430 111.498 1.00 61.03 102 ARG A C 1
ATOM 768 O O . ARG A 1 102 ? -73.375 -25.855 111.045 1.00 61.03 102 ARG A O 1
ATOM 775 N N . ARG A 1 103 ? -74.458 -27.768 111.497 1.00 61.28 103 ARG A N 1
ATOM 776 C CA . ARG A 1 103 ? -73.499 -28.664 110.823 1.00 61.28 103 ARG A CA 1
ATOM 777 C C . ARG A 1 103 ? -73.648 -28.627 109.305 1.00 61.28 103 ARG A C 1
ATOM 779 O O . ARG A 1 103 ? -72.624 -28.641 108.641 1.00 61.28 103 ARG A O 1
ATOM 786 N N . SER A 1 104 ? -74.861 -28.539 108.758 1.00 65.06 104 SER A N 1
ATOM 787 C CA . SER A 1 104 ? -75.075 -28.425 107.309 1.00 65.06 104 SER A CA 1
ATOM 788 C C . SER A 1 104 ? -74.681 -27.051 106.772 1.00 65.06 104 SER A C 1
ATOM 790 O O . SER A 1 104 ? -74.062 -26.985 105.719 1.00 65.06 104 SER A O 1
ATOM 792 N N . SER A 1 105 ? -74.949 -25.961 107.504 1.00 69.00 105 SER A N 1
ATOM 793 C CA . SER A 1 105 ? -74.460 -24.629 107.121 1.00 69.00 105 SER A CA 1
ATOM 794 C C . SER A 1 105 ? -72.933 -24.537 107.215 1.00 69.00 105 SER A C 1
ATOM 796 O O . SER A 1 105 ? -72.304 -24.034 106.292 1.00 69.00 105 SER A O 1
ATOM 798 N N . ARG A 1 106 ? -72.318 -25.111 108.265 1.00 71.94 106 ARG A N 1
ATOM 799 C CA . ARG A 1 106 ? -70.853 -25.260 108.336 1.00 71.94 106 ARG A CA 1
ATOM 800 C C . ARG A 1 106 ? -70.310 -26.131 107.211 1.00 71.94 106 ARG A C 1
ATOM 802 O O . ARG A 1 106 ? -69.267 -25.807 106.671 1.00 71.94 106 ARG A O 1
ATOM 809 N N . ALA A 1 107 ? -70.974 -27.233 106.870 1.00 75.50 107 ALA A N 1
ATOM 810 C CA . ALA A 1 107 ? -70.527 -28.126 105.805 1.00 75.50 107 ALA A CA 1
ATOM 811 C C . ALA A 1 107 ? -70.599 -27.449 104.431 1.00 75.50 107 ALA A C 1
ATOM 813 O O . ALA A 1 107 ? -69.660 -27.596 103.657 1.00 75.50 107 ALA A O 1
ATOM 814 N N . LEU A 1 108 ? -71.650 -26.664 104.168 1.00 75.44 108 LEU A N 1
ATOM 815 C CA . LEU A 1 108 ? -71.774 -25.850 102.958 1.00 75.44 108 LEU A CA 1
ATOM 816 C C . LEU A 1 108 ? -70.722 -24.732 102.908 1.00 75.44 108 LEU A C 1
ATOM 818 O O . LEU A 1 108 ? -70.081 -24.557 101.881 1.00 75.44 108 LEU A O 1
ATOM 822 N N . GLU A 1 109 ? -70.455 -24.037 104.019 1.00 76.56 109 GLU A N 1
ATOM 823 C CA . GLU A 1 109 ? -69.353 -23.060 104.085 1.00 76.56 109 GLU A CA 1
ATOM 824 C C . GLU A 1 109 ? -67.976 -23.712 103.893 1.00 76.56 109 GLU A C 1
ATOM 826 O O . GLU A 1 109 ? -67.074 -23.108 103.312 1.00 76.56 109 GLU A O 1
ATOM 831 N N . ILE A 1 110 ? -67.785 -24.939 104.390 1.00 77.38 110 ILE A N 1
ATOM 832 C CA . ILE A 1 110 ? -66.542 -25.698 104.214 1.00 77.38 110 ILE A CA 1
ATOM 833 C C . ILE A 1 110 ? -66.402 -26.155 102.757 1.00 77.38 110 ILE A C 1
ATOM 835 O O . ILE A 1 110 ? -65.310 -26.025 102.202 1.00 77.38 110 ILE A O 1
ATOM 839 N N . SER A 1 111 ? -67.474 -26.633 102.116 1.00 78.75 111 SER A N 1
ATOM 840 C CA . SER A 1 111 ? -67.446 -27.022 100.701 1.00 78.75 111 SER A CA 1
ATOM 841 C C . SER A 1 111 ? -67.270 -25.816 99.780 1.00 78.75 111 SER A C 1
ATOM 843 O O . SER A 1 111 ? -66.465 -25.885 98.859 1.00 78.75 111 SER A O 1
ATOM 845 N N . GLU A 1 112 ? -67.915 -24.684 100.072 1.00 78.44 112 GLU A N 1
ATOM 846 C CA . GLU A 1 112 ? -67.755 -23.440 99.309 1.00 78.44 112 GLU A CA 1
ATOM 847 C C . GLU A 1 112 ? -66.340 -22.857 99.483 1.00 78.44 112 GLU A C 1
ATOM 849 O O . GLU A 1 112 ? -65.713 -22.427 98.513 1.00 78.44 112 GLU A O 1
ATOM 854 N N . ARG A 1 113 ? -65.758 -22.914 100.694 1.00 79.56 113 ARG A N 1
ATOM 855 C CA . ARG A 1 113 ? -64.336 -22.573 100.903 1.00 79.56 113 ARG A CA 1
ATOM 856 C C . ARG A 1 113 ? -63.392 -23.524 100.168 1.00 79.56 113 ARG A C 1
ATOM 858 O O . ARG A 1 113 ? -62.350 -23.073 99.696 1.00 79.56 113 ARG A O 1
ATOM 865 N N . ALA A 1 114 ? -63.713 -24.813 100.084 1.00 80.50 114 ALA A N 1
ATOM 866 C CA . ALA A 1 114 ? -62.906 -25.788 99.354 1.00 80.50 114 ALA A CA 1
ATOM 867 C C . ALA A 1 114 ? -62.998 -25.586 97.830 1.00 80.50 114 ALA A C 1
ATOM 869 O O . ALA A 1 114 ? -61.973 -25.657 97.151 1.00 80.50 114 ALA A O 1
ATOM 870 N N . GLU A 1 115 ? -64.180 -25.265 97.297 1.00 79.94 115 GLU A N 1
ATOM 871 C CA . GLU A 1 115 ? -64.370 -24.907 95.885 1.00 79.94 115 GLU A CA 1
ATOM 872 C C . GLU A 1 115 ? -63.661 -23.601 95.526 1.00 79.94 115 GLU A C 1
ATOM 874 O O . GLU A 1 115 ? -62.931 -23.566 94.536 1.00 79.94 115 GLU A O 1
ATOM 879 N N . ARG A 1 116 ? -63.764 -22.559 96.361 1.00 80.31 116 ARG A N 1
ATOM 880 C CA . ARG A 1 116 ? -63.010 -21.309 96.155 1.00 80.31 116 ARG A CA 1
ATOM 881 C C . ARG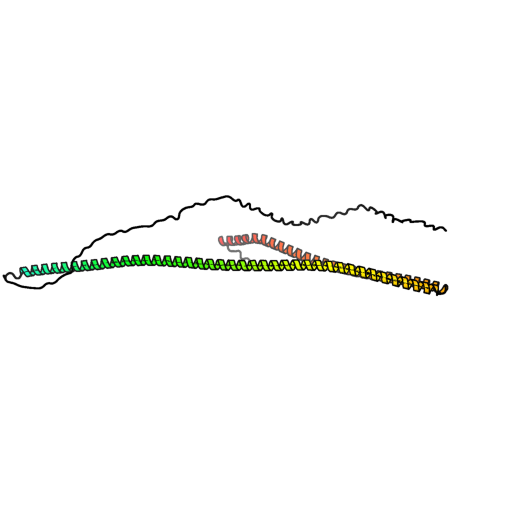 A 1 116 ? -61.501 -21.545 96.144 1.00 80.31 116 ARG A C 1
ATOM 883 O O . ARG A 1 116 ? -60.819 -21.030 95.265 1.00 80.31 116 ARG A O 1
ATOM 890 N N . LYS A 1 117 ? -60.983 -22.389 97.045 1.00 80.75 117 LYS A N 1
ATOM 891 C CA . LYS A 1 117 ? -59.562 -22.779 97.045 1.00 80.75 117 LYS A CA 1
ATOM 892 C C . LYS A 1 117 ? -59.166 -23.579 95.799 1.00 80.75 117 LYS A C 1
ATOM 894 O O . LYS A 1 117 ? -58.077 -23.361 95.275 1.00 80.75 117 LYS A O 1
ATOM 899 N N . ARG A 1 118 ? -60.017 -24.487 95.303 1.00 82.81 118 ARG A N 1
ATOM 900 C CA . ARG A 1 118 ? -59.756 -25.222 94.049 1.00 82.81 118 ARG A CA 1
ATOM 901 C C . ARG A 1 118 ? -59.707 -24.283 92.848 1.00 82.81 118 ARG A C 1
ATOM 903 O O . ARG A 1 118 ? -58.763 -24.372 92.071 1.00 82.81 118 ARG A O 1
ATOM 910 N N . LEU A 1 119 ? -60.664 -23.363 92.747 1.00 84.25 119 LEU A N 1
ATOM 911 C CA . LEU A 1 119 ? -60.713 -22.369 91.676 1.00 84.25 119 LEU A CA 1
ATOM 912 C C . LEU A 1 119 ? -59.529 -21.395 91.743 1.00 84.25 119 LEU A C 1
ATOM 914 O O . LEU A 1 119 ? -58.969 -21.067 90.704 1.00 84.25 119 LEU A O 1
ATOM 918 N N . GLU A 1 120 ? -59.082 -20.974 92.930 1.00 84.00 120 GLU A N 1
ATOM 919 C CA . GLU A 1 120 ? -57.867 -20.155 93.073 1.00 84.00 120 GLU A CA 1
ATOM 920 C C . GLU A 1 120 ? -56.594 -20.901 92.660 1.00 84.00 120 GLU A C 1
ATOM 922 O O . GLU A 1 120 ? -55.739 -20.314 91.999 1.00 84.00 120 GLU A O 1
ATOM 927 N N . VAL A 1 121 ? -56.451 -22.183 93.012 1.00 86.44 121 VAL A N 1
ATOM 928 C CA . VAL A 1 121 ? -55.296 -23.002 92.599 1.00 86.44 121 VAL A CA 1
ATOM 929 C C . VAL A 1 121 ? -55.320 -23.264 91.097 1.00 86.44 121 VAL A C 1
ATOM 931 O O . VAL A 1 121 ? -54.280 -23.168 90.448 1.00 86.44 121 VAL A O 1
ATOM 934 N N . GLU A 1 122 ? -56.488 -23.559 90.530 1.00 85.62 122 GLU A N 1
ATOM 935 C CA . GLU A 1 122 ? -56.655 -23.738 89.089 1.00 85.62 122 GLU A CA 1
ATOM 936 C C . GLU A 1 122 ? -56.370 -22.436 88.336 1.00 85.62 122 GLU A C 1
ATOM 938 O O . GLU A 1 122 ? -55.653 -22.449 87.338 1.00 85.62 122 GLU A O 1
ATOM 943 N N . ARG A 1 123 ? -56.835 -21.298 88.855 1.00 86.75 123 ARG A N 1
ATOM 944 C CA . ARG A 1 123 ? -56.542 -19.980 88.293 1.00 86.75 123 ARG A CA 1
ATOM 945 C C . ARG A 1 123 ? -55.052 -19.643 88.396 1.00 86.75 123 ARG A C 1
ATOM 947 O O . ARG A 1 123 ? -54.478 -19.242 87.394 1.00 86.75 123 ARG A O 1
ATOM 954 N N . LYS A 1 124 ? -54.394 -19.917 89.531 1.00 88.31 124 LYS A N 1
ATOM 955 C CA . LYS A 1 124 ? -52.928 -19.796 89.672 1.00 88.31 124 LYS A CA 1
ATOM 956 C C . LYS A 1 124 ? -52.162 -20.727 88.735 1.00 88.31 124 LYS A C 1
ATOM 958 O O . LYS A 1 124 ? -51.079 -20.376 88.281 1.00 88.31 124 LYS A O 1
ATOM 963 N N . ARG A 1 125 ? -52.678 -21.930 88.474 1.00 90.25 125 ARG A N 1
ATOM 964 C CA . ARG A 1 125 ? -52.066 -22.888 87.545 1.00 90.25 125 ARG A CA 1
ATOM 965 C C . ARG A 1 125 ? -52.183 -22.396 86.104 1.00 90.25 125 ARG A C 1
ATOM 967 O O . ARG A 1 125 ? -51.177 -22.409 85.407 1.00 90.25 125 ARG A O 1
ATOM 974 N N . ARG A 1 126 ? -53.364 -21.913 85.702 1.00 89.00 126 ARG A N 1
ATOM 975 C CA . ARG A 1 126 ? -53.596 -21.311 84.380 1.00 89.00 126 ARG A CA 1
ATOM 976 C C . ARG A 1 126 ? -52.767 -20.046 84.178 1.00 89.00 126 ARG A C 1
ATOM 978 O O . ARG A 1 126 ? -52.131 -19.914 83.150 1.00 89.00 126 ARG A O 1
ATOM 985 N N . GLU A 1 127 ? -52.694 -19.170 85.175 1.00 88.00 127 GLU A N 1
ATOM 986 C CA . GLU A 1 127 ? -51.904 -17.934 85.106 1.00 88.00 127 GLU A CA 1
ATOM 987 C C . GLU A 1 127 ? -50.395 -18.224 84.992 1.00 88.00 127 GLU A C 1
ATOM 989 O O . GLU A 1 127 ? -49.706 -17.589 84.202 1.00 88.00 127 GLU A O 1
ATOM 994 N N . ARG A 1 128 ? -49.880 -19.246 85.695 1.00 89.00 128 ARG A N 1
ATOM 995 C CA . ARG A 1 128 ? -48.494 -19.722 85.516 1.00 89.00 128 ARG A CA 1
ATOM 996 C C . ARG A 1 128 ? -48.249 -20.338 84.138 1.00 89.00 128 ARG A C 1
ATOM 998 O O . ARG A 1 128 ? -47.178 -20.150 83.575 1.00 89.00 128 ARG A O 1
ATOM 1005 N N . GLU A 1 129 ? -49.211 -21.086 83.606 1.00 90.50 129 GLU A N 1
ATOM 1006 C CA . GLU A 1 129 ? -49.121 -21.694 82.273 1.00 90.50 129 GLU A CA 1
ATOM 1007 C C . GLU A 1 129 ? -49.195 -20.637 81.160 1.00 90.50 129 GLU A C 1
ATOM 1009 O O . GLU A 1 129 ? -48.446 -20.716 80.190 1.00 90.50 129 GLU A O 1
ATOM 1014 N N . GLU A 1 130 ? -50.025 -19.605 81.323 1.00 89.12 130 GLU A N 1
ATOM 1015 C CA . GLU A 1 130 ? -50.081 -18.443 80.431 1.00 89.12 130 GLU A CA 1
ATOM 1016 C C . GLU A 1 130 ? -48.796 -17.609 80.493 1.00 89.12 130 GLU A C 1
ATOM 1018 O O . GLU A 1 130 ? -48.301 -17.207 79.443 1.00 89.12 130 GLU A O 1
ATOM 1023 N N . GLN A 1 131 ? -48.208 -17.410 81.679 1.00 90.06 131 GLN A N 1
ATOM 1024 C CA . GLN A 1 131 ? -46.899 -16.756 81.825 1.00 90.06 131 GLN A CA 1
ATOM 1025 C C . GLN A 1 131 ? -45.795 -17.534 81.100 1.00 90.06 131 GLN A C 1
ATOM 1027 O O . GLN A 1 131 ? -45.087 -16.960 80.278 1.00 90.06 131 GLN A O 1
ATOM 1032 N N . LEU A 1 132 ? -45.713 -18.851 81.315 1.00 93.88 132 LEU A N 1
ATOM 1033 C CA . LEU A 1 132 ? -44.775 -19.729 80.604 1.00 93.88 132 LEU A CA 1
ATOM 1034 C C . LEU A 1 132 ? -44.990 -19.708 79.088 1.00 93.88 132 LEU A C 1
ATOM 1036 O O . LEU A 1 132 ? -44.033 -19.720 78.316 1.00 93.88 132 LEU A O 1
ATOM 1040 N N . ARG A 1 133 ? -46.248 -19.681 78.639 1.00 93.19 133 ARG A N 1
ATOM 1041 C CA . ARG A 1 133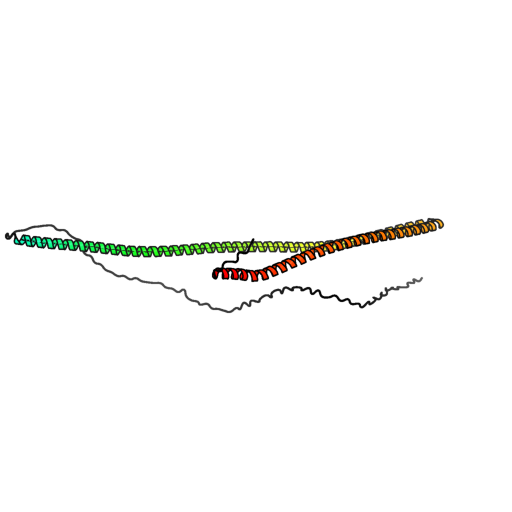 ? -46.580 -19.626 77.214 1.00 93.19 133 ARG A CA 1
ATOM 1042 C C . ARG A 1 133 ? -46.171 -18.295 76.591 1.00 93.19 133 ARG A C 1
ATOM 1044 O O . ARG A 1 133 ? -45.662 -18.295 75.475 1.00 93.19 133 ARG A O 1
ATOM 1051 N N . LEU A 1 134 ? -46.379 -17.189 77.301 1.00 95.06 134 LEU A N 1
ATOM 1052 C CA . LEU A 1 134 ? -45.982 -15.861 76.849 1.00 95.06 134 LEU A CA 1
ATOM 1053 C C . LEU A 1 134 ? -44.455 -15.727 76.788 1.00 95.06 134 LEU A C 1
ATOM 1055 O O . LEU A 1 134 ? -43.939 -15.222 75.796 1.00 95.06 134 LEU A O 1
ATOM 1059 N N . GLU A 1 135 ? -43.733 -16.212 77.801 1.00 92.69 135 GLU A N 1
ATOM 1060 C CA . GLU A 1 135 ? -42.263 -16.249 77.804 1.00 92.69 135 GLU A CA 1
ATOM 1061 C C . GLU A 1 135 ? -41.723 -17.084 76.643 1.00 92.69 135 GLU A C 1
ATOM 1063 O O . GLU A 1 135 ? -40.829 -16.636 75.926 1.00 92.69 135 GLU A O 1
ATOM 1068 N N . LYS A 1 136 ? -42.317 -18.256 76.397 1.00 94.56 136 LYS A N 1
ATOM 1069 C CA . LYS A 1 136 ? -41.947 -19.101 75.262 1.00 94.56 136 LYS A CA 1
ATOM 1070 C C . LYS A 1 136 ? -42.224 -18.421 73.921 1.00 94.56 136 LYS A C 1
ATOM 1072 O O . LYS A 1 136 ? -41.385 -18.475 73.037 1.00 94.56 136 LYS A O 1
ATOM 1077 N N . GLU A 1 137 ? -43.360 -17.741 73.765 1.00 93.94 137 GLU A N 1
ATOM 1078 C CA . GLU A 1 137 ? -43.652 -17.001 72.531 1.00 93.94 137 GLU A CA 1
ATOM 1079 C C . GLU A 1 137 ? -42.684 -15.823 72.326 1.00 93.94 137 GLU A C 1
ATOM 1081 O O . GLU A 1 137 ? -42.309 -15.523 71.192 1.00 93.94 137 GLU A O 1
ATOM 1086 N N . GLN A 1 138 ? -42.252 -15.156 73.402 1.00 94.12 138 GLN A N 1
ATOM 1087 C CA . GLN A 1 138 ? -41.222 -14.118 73.315 1.00 94.12 138 GLN A CA 1
ATOM 1088 C C . GLN A 1 138 ? -39.860 -14.697 72.924 1.00 94.12 138 GLN A C 1
ATOM 1090 O O . GLN A 1 138 ? -39.200 -14.114 72.067 1.00 94.12 138 GLN A O 1
ATOM 1095 N N . GLN A 1 139 ? -39.471 -15.844 73.486 1.00 94.38 139 GLN A N 1
ATOM 1096 C CA . GLN A 1 139 ? -38.257 -16.563 73.084 1.00 94.38 139 GLN A CA 1
ATOM 1097 C C . GLN A 1 139 ? -38.330 -16.990 71.616 1.00 94.38 139 GLN A C 1
ATOM 1099 O O . GLN A 1 139 ? -37.468 -16.598 70.841 1.00 94.38 139 GLN A O 1
ATOM 1104 N N . ASP A 1 140 ? -39.422 -17.629 71.189 1.00 94.94 140 ASP A N 1
ATOM 1105 C CA . ASP A 1 140 ? -39.620 -18.044 69.795 1.00 94.94 140 ASP A CA 1
ATOM 1106 C C . ASP A 1 140 ? -39.562 -16.848 68.816 1.00 94.94 140 ASP A C 1
ATOM 1108 O O . ASP A 1 140 ? -39.127 -16.991 67.674 1.00 94.94 140 ASP A O 1
ATOM 1112 N N . ARG A 1 141 ? -40.015 -15.651 69.225 1.00 94.88 141 ARG A N 1
ATOM 1113 C CA . ARG A 1 141 ? -39.899 -14.429 68.404 1.00 94.88 141 ARG A CA 1
ATOM 1114 C C . ARG A 1 141 ? -38.464 -13.926 68.302 1.00 94.88 141 ARG A C 1
ATOM 1116 O O . ARG A 1 141 ? -38.079 -13.456 67.233 1.00 94.88 141 ARG A O 1
ATOM 1123 N N . LEU A 1 142 ? -37.710 -13.979 69.397 1.00 95.69 142 LEU A N 1
ATOM 1124 C CA . LEU A 1 142 ? -36.301 -13.591 69.403 1.00 95.69 142 LEU A CA 1
ATOM 1125 C C . LEU A 1 142 ? -35.474 -14.574 68.575 1.00 95.69 142 LEU A C 1
ATOM 1127 O O . LEU A 1 142 ? -34.724 -14.127 67.714 1.00 95.69 142 LEU A O 1
ATOM 1131 N N . ASP A 1 143 ? -35.706 -15.874 68.748 1.00 95.44 143 ASP A N 1
ATOM 1132 C CA . ASP A 1 143 ? -35.009 -16.931 68.017 1.00 95.44 143 ASP A CA 1
ATOM 1133 C C . ASP A 1 143 ? -35.252 -16.805 66.504 1.00 95.44 143 ASP A C 1
ATOM 1135 O O . ASP A 1 143 ? -34.306 -16.801 65.715 1.00 95.44 143 ASP A O 1
ATOM 1139 N N . ARG A 1 144 ? -36.500 -16.555 66.081 1.00 96.06 144 ARG A N 1
ATOM 1140 C CA . ARG A 1 144 ? -36.813 -16.284 64.663 1.00 96.06 144 ARG A CA 1
ATOM 1141 C C . ARG A 1 144 ? -36.101 -15.047 64.125 1.00 96.06 144 ARG A C 1
ATOM 1143 O O . ARG A 1 144 ? -35.587 -15.081 63.012 1.00 96.06 144 ARG A O 1
ATOM 1150 N N . MET A 1 145 ? -36.057 -13.962 64.899 1.00 92.81 145 MET A N 1
ATOM 1151 C CA . MET A 1 145 ? -35.349 -12.747 64.486 1.00 92.81 145 MET A CA 1
ATOM 1152 C C . MET A 1 145 ? -33.841 -13.005 64.343 1.00 92.81 145 MET A C 1
ATOM 1154 O O . MET A 1 145 ? -33.221 -12.515 63.397 1.00 92.81 145 MET A O 1
ATOM 1158 N N . THR A 1 146 ? -33.246 -13.788 65.248 1.00 95.94 146 THR A N 1
ATOM 1159 C CA . THR A 1 146 ? -31.826 -14.151 65.163 1.00 95.94 146 THR A CA 1
ATOM 1160 C C . THR A 1 146 ? -31.537 -15.059 63.973 1.00 95.94 146 THR A C 1
ATOM 1162 O O . THR A 1 146 ? -30.588 -14.797 63.238 1.00 95.94 146 THR A O 1
ATOM 1165 N N . GLU A 1 147 ? -32.389 -16.050 63.707 1.00 96.12 147 GLU A N 1
ATOM 1166 C CA . GLU A 1 147 ? -32.255 -16.938 62.549 1.00 96.12 147 GLU A CA 1
ATOM 1167 C C . GLU A 1 147 ? -32.367 -16.170 61.221 1.00 96.12 147 GLU A C 1
ATOM 1169 O O . GLU A 1 147 ? -31.604 -16.428 60.289 1.00 96.12 147 GLU A O 1
ATOM 1174 N N . GLU A 1 148 ? -33.278 -15.196 61.119 1.00 95.19 148 GLU A N 1
ATOM 1175 C CA . GLU A 1 148 ? -33.413 -14.343 59.929 1.00 95.19 148 GLU A CA 1
ATOM 1176 C C . GLU A 1 148 ? -32.164 -13.478 59.696 1.00 95.19 148 GLU A C 1
ATOM 1178 O O . GLU A 1 148 ? -31.674 -13.398 58.565 1.00 95.19 148 GLU A O 1
ATOM 1183 N N . LEU A 1 149 ? -31.605 -12.885 60.758 1.00 95.56 149 LEU A N 1
ATOM 1184 C CA . LEU A 1 149 ? -30.358 -12.115 60.687 1.00 95.56 149 LEU A CA 1
ATOM 1185 C C . LEU A 1 149 ? -29.168 -12.989 60.274 1.00 95.56 149 LEU A C 1
ATOM 1187 O O . LEU A 1 149 ? -28.359 -12.570 59.444 1.00 95.56 149 LEU A O 1
ATOM 1191 N N . GLU A 1 150 ? -29.060 -14.204 60.811 1.00 96.06 150 GLU A N 1
ATOM 1192 C CA . GLU A 1 150 ? -28.009 -15.155 60.437 1.00 96.06 150 GLU A CA 1
ATOM 1193 C C . GLU A 1 150 ? -28.134 -15.587 58.971 1.00 96.06 150 GLU A C 1
ATOM 1195 O O . GLU A 1 150 ? -27.144 -15.576 58.234 1.00 96.06 150 GLU A O 1
ATOM 1200 N N . GLN A 1 151 ? -29.348 -15.890 58.503 1.00 96.31 151 GLN A N 1
ATOM 1201 C CA . GLN A 1 151 ? -29.591 -16.216 57.095 1.00 96.31 151 GLN A CA 1
ATOM 1202 C C . GLN A 1 151 ? -29.263 -15.044 56.167 1.00 96.31 151 GLN A C 1
ATOM 1204 O O . GLN A 1 151 ? -28.697 -15.251 55.090 1.00 96.31 151 GLN A O 1
ATOM 1209 N N . GLU A 1 152 ? -29.586 -13.812 56.563 1.00 95.06 152 GLU A N 1
ATOM 1210 C CA . GLU A 1 152 ? -29.226 -12.628 55.787 1.00 95.06 152 GLU A CA 1
ATOM 1211 C C . GLU A 1 152 ? -27.703 -12.434 55.733 1.00 95.06 152 GLU A C 1
ATOM 1213 O O . GLU A 1 152 ? -27.154 -12.162 54.661 1.00 95.06 152 GLU A O 1
ATOM 1218 N N . GLN A 1 153 ? -26.995 -12.639 56.849 1.00 95.50 153 GLN A N 1
ATOM 1219 C CA . GLN A 1 153 ? -25.532 -12.592 56.864 1.00 95.50 153 GLN A CA 1
ATOM 1220 C C . GLN A 1 153 ? -24.914 -13.664 55.962 1.00 95.50 153 GLN A C 1
ATOM 1222 O O . GLN A 1 153 ? -24.011 -13.350 55.182 1.00 95.50 153 GLN A O 1
ATOM 1227 N N . LEU A 1 154 ? -25.426 -14.896 56.000 1.00 97.50 154 LEU A N 1
ATOM 1228 C CA . LEU A 1 154 ? -24.965 -15.974 55.123 1.00 97.50 154 LEU A CA 1
ATOM 1229 C C . LEU A 1 154 ? -25.177 -15.625 53.646 1.00 97.50 154 LEU A C 1
ATOM 1231 O O . LEU A 1 154 ? -24.237 -15.734 52.857 1.00 97.50 154 LEU A O 1
ATOM 1235 N N . ARG A 1 155 ? -26.357 -15.107 53.279 1.00 96.88 155 ARG A N 1
ATOM 1236 C CA . ARG A 1 155 ? -26.638 -14.653 51.905 1.00 96.88 155 ARG A CA 1
ATOM 1237 C C . ARG A 1 155 ? -25.675 -13.559 51.453 1.00 96.88 155 ARG A C 1
ATOM 1239 O O . ARG A 1 155 ? -25.153 -13.639 50.346 1.00 96.88 155 ARG A O 1
ATOM 1246 N N . ARG A 1 156 ? -25.387 -12.571 52.308 1.00 97.12 156 ARG A N 1
ATOM 1247 C CA . ARG A 1 156 ? -24.429 -11.496 51.990 1.00 97.12 156 ARG A CA 1
ATOM 1248 C C . ARG A 1 156 ? -23.013 -12.036 51.786 1.00 97.12 156 ARG A C 1
ATOM 1250 O O . ARG A 1 156 ? -22.329 -11.616 50.855 1.00 97.12 156 ARG A O 1
ATOM 1257 N N . VAL A 1 157 ? -22.564 -12.976 52.619 1.00 97.62 157 VAL A N 1
ATOM 1258 C CA . VAL A 1 157 ? -21.238 -13.605 52.473 1.00 97.62 157 VAL A CA 1
ATOM 1259 C C . VAL A 1 157 ? -21.155 -14.419 51.180 1.00 97.62 157 VAL A C 1
ATOM 1261 O O . VAL A 1 157 ? -20.155 -14.332 50.461 1.00 97.62 157 VAL A O 1
ATOM 1264 N N . GLU A 1 158 ? -22.200 -15.179 50.851 1.00 96.12 158 GLU A N 1
ATOM 1265 C CA . GLU A 1 158 ? -22.283 -15.933 49.598 1.00 96.12 158 GLU A CA 1
ATOM 1266 C C . GLU A 1 158 ? -22.303 -15.009 48.376 1.00 96.12 158 GLU A C 1
ATOM 1268 O O . GLU A 1 158 ? -21.552 -15.240 47.426 1.00 96.12 158 GLU A O 1
ATOM 1273 N N . GLU A 1 159 ? -23.073 -13.923 48.417 1.00 96.75 159 GLU A N 1
ATOM 1274 C CA . GLU A 1 159 ? -23.133 -12.928 47.346 1.00 96.75 159 GLU A CA 1
ATOM 1275 C C . GLU A 1 159 ? -21.772 -12.253 47.125 1.00 96.75 159 GLU A C 1
ATOM 1277 O O . GLU A 1 159 ? -21.292 -12.185 45.991 1.00 96.75 159 GLU A O 1
ATOM 1282 N N . ILE A 1 160 ? -21.087 -11.840 48.199 1.00 97.44 160 ILE A N 1
ATOM 1283 C CA . ILE A 1 160 ? -19.729 -11.277 48.122 1.00 97.44 160 ILE A CA 1
ATOM 1284 C C . ILE A 1 160 ? -18.755 -12.298 47.526 1.00 97.44 160 ILE A C 1
ATOM 1286 O O . ILE A 1 160 ? -17.929 -11.952 46.675 1.00 97.44 160 ILE A O 1
ATOM 1290 N N . ARG A 1 161 ? -18.849 -13.567 47.935 1.00 97.75 161 ARG A N 1
ATOM 1291 C CA . ARG A 1 161 ? -17.992 -14.638 47.415 1.00 97.75 161 ARG A CA 1
ATOM 1292 C C . ARG A 1 161 ? -18.222 -14.869 45.922 1.00 97.75 161 ARG A C 1
ATOM 1294 O O . ARG A 1 161 ? -17.249 -14.991 45.177 1.00 97.75 161 ARG A O 1
ATOM 1301 N N . VAL A 1 162 ? -19.478 -14.914 45.481 1.00 97.69 162 VAL A N 1
ATOM 1302 C CA . VAL A 1 162 ? -19.839 -15.085 44.065 1.00 97.69 162 VAL A CA 1
ATOM 1303 C C . VAL A 1 162 ? -19.382 -13.882 43.247 1.00 97.69 162 VAL A C 1
ATOM 1305 O O . VAL A 1 162 ? -18.738 -14.062 42.211 1.00 97.69 162 VAL A O 1
ATOM 1308 N N . ARG A 1 163 ? -19.632 -12.663 43.732 1.00 97.31 163 ARG A N 1
ATOM 1309 C CA . ARG A 1 163 ? -19.194 -11.427 43.078 1.00 97.31 163 ARG A CA 1
ATOM 1310 C C . ARG A 1 163 ? -17.676 -11.385 42.912 1.00 97.31 163 ARG A C 1
ATOM 1312 O O . ARG A 1 163 ? -17.193 -11.153 41.807 1.00 97.31 163 ARG A O 1
ATOM 1319 N N . LYS A 1 164 ? -16.916 -11.713 43.961 1.00 97.75 164 LYS A N 1
ATOM 1320 C CA . LYS A 1 164 ? -15.448 -11.781 43.895 1.00 97.75 164 LYS A CA 1
ATOM 1321 C C . LYS A 1 164 ? -14.962 -12.790 42.848 1.00 97.75 164 LYS A C 1
ATOM 1323 O O . LYS A 1 164 ? -14.048 -12.490 42.086 1.00 97.75 164 LYS A O 1
ATOM 1328 N N . GLN A 1 165 ? -15.596 -13.962 42.762 1.00 96.62 165 GLN A N 1
ATOM 1329 C CA . GLN A 1 165 ? -15.257 -14.962 41.741 1.00 96.62 165 GLN A CA 1
ATOM 1330 C C . GLN A 1 165 ? -15.570 -14.491 40.316 1.00 96.62 165 GLN A C 1
ATOM 1332 O O . GLN A 1 165 ? -14.838 -14.835 39.386 1.00 96.62 165 GLN A O 1
ATOM 1337 N N . GLN A 1 166 ? -16.657 -13.743 40.119 1.00 97.25 166 GLN A N 1
ATOM 1338 C CA . GLN A 1 166 ? -16.992 -13.168 38.815 1.00 97.25 166 GLN A CA 1
ATOM 1339 C C . GLN A 1 166 ? -15.975 -12.098 38.411 1.00 97.25 166 GLN A C 1
ATOM 1341 O O . GLN A 1 166 ? -15.439 -12.171 37.306 1.00 97.25 166 GLN A O 1
ATOM 1346 N N . GLU A 1 167 ? -15.636 -11.186 39.324 1.00 97.12 167 GLU A N 1
ATOM 1347 C CA . GLU A 1 167 ? -14.635 -10.140 39.093 1.00 97.12 167 GLU A CA 1
ATOM 1348 C C . GLU A 1 167 ? -13.243 -10.731 38.794 1.00 97.12 167 GLU A C 1
ATOM 1350 O O . GLU A 1 167 ? -12.555 -10.263 37.888 1.00 97.12 167 GLU A O 1
ATOM 1355 N N . GLU A 1 168 ? -12.821 -11.793 39.490 1.00 96.81 168 GLU A N 1
ATOM 1356 C CA . GLU A 1 168 ? -11.555 -12.487 39.199 1.00 96.81 168 GLU A CA 1
ATOM 1357 C C . GLU A 1 168 ? -11.562 -13.164 37.820 1.00 96.81 168 GLU A C 1
ATOM 1359 O O . GLU A 1 168 ? -10.594 -13.038 37.066 1.00 96.81 168 GLU A O 1
ATOM 1364 N N . LYS A 1 169 ? -12.657 -13.841 37.447 1.00 97.00 169 LYS A N 1
ATOM 1365 C CA . LYS A 1 169 ? -12.794 -14.455 36.113 1.00 97.00 169 LYS A CA 1
ATOM 1366 C C . LYS A 1 169 ? -12.799 -13.410 35.003 1.00 97.00 169 LYS A C 1
ATOM 1368 O O . LYS A 1 169 ? -12.226 -13.648 33.939 1.00 97.00 169 LYS A O 1
ATOM 1373 N N . GLU A 1 170 ? -13.436 -12.267 35.228 1.00 96.38 170 GLU A N 1
ATOM 1374 C CA . GLU A 1 170 ? -13.443 -11.168 34.267 1.00 96.38 170 GLU A CA 1
ATOM 1375 C C . GLU A 1 170 ? -12.049 -10.552 34.121 1.00 96.38 170 GLU A C 1
ATOM 1377 O O . GLU A 1 170 ? -11.569 -10.403 32.997 1.00 96.38 170 GLU A O 1
ATOM 1382 N N . LYS A 1 171 ? -11.347 -10.302 35.234 1.00 97.25 171 LYS A N 1
ATOM 1383 C CA . LYS A 1 171 ? -9.949 -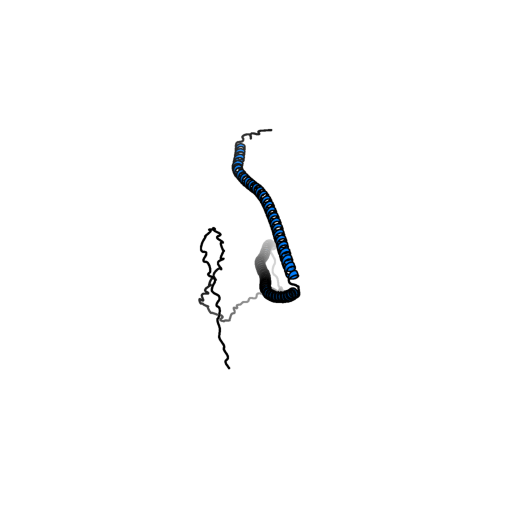9.843 35.212 1.00 97.25 171 LYS A CA 1
ATOM 1384 C C . LYS A 1 171 ? -9.047 -10.809 34.446 1.00 97.25 171 LYS A C 1
ATOM 1386 O O . LYS A 1 171 ? -8.294 -10.367 33.584 1.00 97.25 171 LYS A O 1
ATOM 1391 N N . GLN A 1 172 ? -9.174 -12.116 34.682 1.00 96.31 172 GLN A N 1
ATOM 1392 C CA . GLN A 1 172 ? -8.415 -13.127 33.938 1.00 96.31 172 GLN A CA 1
ATOM 1393 C C . GLN A 1 172 ? -8.730 -13.111 32.439 1.00 96.31 172 GLN A C 1
ATOM 1395 O O . GLN A 1 172 ? -7.819 -13.223 31.620 1.00 96.31 172 GLN A O 1
ATOM 1400 N N . ARG A 1 173 ? -10.001 -12.945 32.049 1.00 97.00 173 ARG A N 1
ATOM 1401 C CA . ARG A 1 173 ? -10.373 -12.810 30.631 1.00 97.00 173 ARG A CA 1
ATOM 1402 C C . ARG A 1 173 ? -9.752 -11.565 30.006 1.00 97.00 173 ARG A C 1
ATOM 1404 O O . ARG A 1 173 ? -9.162 -11.665 28.934 1.00 97.00 173 ARG A O 1
ATOM 1411 N N . GLN A 1 174 ? -9.829 -10.424 30.686 1.00 96.31 174 GLN A N 1
ATOM 1412 C CA . GLN A 1 174 ? -9.227 -9.180 30.208 1.00 96.31 174 GLN A CA 1
ATOM 1413 C C . GLN A 1 174 ? -7.703 -9.300 30.078 1.00 96.31 174 GLN A C 1
ATOM 1415 O O . GLN A 1 174 ? -7.131 -8.824 29.099 1.00 96.31 174 GLN A O 1
ATOM 1420 N N . GLU A 1 175 ? -7.034 -9.960 31.023 1.00 96.88 175 GLU A N 1
ATOM 1421 C CA . GLU A 1 175 ? -5.591 -10.204 30.963 1.00 96.88 175 GLU A CA 1
ATOM 1422 C C . GLU A 1 175 ? -5.215 -11.122 29.792 1.00 96.88 175 GLU A C 1
ATOM 1424 O O . GLU A 1 175 ? -4.299 -10.806 29.034 1.00 96.88 175 GLU A O 1
ATOM 1429 N N . GLN A 1 176 ? -5.972 -12.200 29.562 1.00 96.94 176 GLN A N 1
ATOM 1430 C CA . GLN A 1 176 ? -5.774 -13.077 28.403 1.00 96.94 176 GLN A CA 1
ATOM 1431 C C . GLN A 1 176 ? -6.009 -12.348 27.077 1.00 96.94 176 GLN A C 1
ATOM 1433 O O . GLN A 1 176 ? -5.263 -12.555 26.119 1.00 96.94 176 GLN A O 1
ATOM 1438 N N . GLU A 1 177 ? -7.019 -11.483 26.996 1.00 96.81 177 GLU A N 1
ATOM 1439 C CA . GLU A 1 177 ? -7.258 -10.663 25.808 1.00 96.81 177 GLU A CA 1
ATOM 1440 C C . GLU A 1 177 ? -6.138 -9.651 25.573 1.00 96.81 177 GLU A C 1
ATOM 1442 O O . GLU A 1 177 ? -5.699 -9.491 24.434 1.00 96.81 177 GLU A O 1
ATOM 1447 N N . ARG A 1 178 ? -5.628 -9.006 26.629 1.00 97.06 178 ARG A N 1
ATOM 1448 C CA . ARG A 1 178 ? -4.460 -8.116 26.534 1.00 97.06 178 ARG A CA 1
ATOM 1449 C C . ARG A 1 178 ? -3.225 -8.884 26.078 1.00 97.06 178 ARG A C 1
ATOM 1451 O O . ARG A 1 178 ? -2.565 -8.441 25.147 1.00 97.06 178 ARG A O 1
ATOM 1458 N N . ALA A 1 179 ? -2.960 -10.060 26.645 1.00 97.50 179 ALA A N 1
ATOM 1459 C CA . ALA A 1 179 ? -1.847 -10.910 26.231 1.00 97.50 179 ALA A CA 1
ATOM 1460 C C . ALA A 1 179 ? -1.971 -11.341 24.758 1.00 97.50 179 ALA A C 1
ATOM 1462 O O . ALA A 1 179 ? -0.997 -11.276 24.008 1.00 97.50 179 ALA A O 1
ATOM 1463 N N . ARG A 1 180 ? -3.178 -11.710 24.309 1.00 97.56 180 ARG A N 1
ATOM 1464 C CA . ARG A 1 180 ? -3.449 -12.024 22.896 1.00 97.56 180 ARG A CA 1
ATOM 1465 C C . ARG A 1 180 ? -3.238 -10.816 21.988 1.00 97.56 180 ARG A C 1
ATOM 1467 O O . ARG A 1 180 ? -2.626 -10.969 20.935 1.00 97.56 180 ARG A O 1
ATOM 1474 N N . LYS A 1 181 ? -3.709 -9.630 22.384 1.00 97.69 181 LYS A N 1
ATOM 1475 C CA . LYS A 1 181 ? -3.493 -8.383 21.631 1.00 97.69 181 LYS A CA 1
ATOM 1476 C C . LYS A 1 181 ? -2.005 -8.056 21.517 1.00 97.69 181 LYS A C 1
ATOM 1478 O O . LYS A 1 181 ? -1.537 -7.853 20.404 1.00 97.69 181 LYS A O 1
ATOM 1483 N N . MET A 1 182 ? -1.262 -8.123 22.622 1.00 97.38 182 MET A N 1
ATOM 1484 C CA . MET A 1 182 ? 0.190 -7.910 22.633 1.00 97.38 182 MET A CA 1
ATOM 1485 C C . MET A 1 182 ? 0.926 -8.907 21.732 1.00 97.38 182 MET A C 1
ATOM 1487 O O . MET A 1 182 ? 1.829 -8.521 20.996 1.00 97.38 182 MET A O 1
ATOM 1491 N N . LEU A 1 183 ? 0.535 -10.185 21.743 1.00 98.06 183 LEU A N 1
ATOM 1492 C CA . LEU A 1 183 ? 1.132 -11.191 20.863 1.00 98.06 183 LEU A CA 1
ATOM 1493 C C . LEU A 1 183 ? 0.851 -10.893 19.384 1.00 98.06 183 LEU A C 1
ATOM 1495 O O . LEU A 1 183 ? 1.751 -10.985 18.553 1.00 98.06 183 LEU A O 1
ATOM 1499 N N . MET A 1 184 ? -0.389 -10.530 19.051 1.00 97.25 184 MET A N 1
ATOM 1500 C CA . MET A 1 184 ? -0.765 -10.165 17.682 1.00 97.25 184 MET A CA 1
ATOM 1501 C C . MET A 1 184 ? -0.017 -8.920 17.203 1.00 97.25 184 MET A C 1
ATOM 1503 O O . MET A 1 184 ? 0.429 -8.882 16.058 1.00 97.25 184 MET A O 1
ATOM 1507 N N . GLU A 1 185 ? 0.159 -7.931 18.077 1.00 97.50 185 GLU A N 1
ATOM 1508 C CA . GLU A 1 185 ? 0.934 -6.724 17.794 1.00 97.50 185 GLU A CA 1
ATOM 1509 C C . GLU A 1 185 ? 2.415 -7.045 17.561 1.00 97.50 185 GLU A C 1
ATOM 1511 O O . GLU A 1 185 ? 2.986 -6.599 16.567 1.00 97.50 185 GLU A O 1
ATOM 1516 N N . GLN A 1 186 ? 3.019 -7.900 18.393 1.00 97.50 186 GLN A N 1
ATOM 1517 C CA . GLN A 1 186 ? 4.395 -8.366 18.185 1.00 97.50 186 GLN A CA 1
ATOM 1518 C C . GLN A 1 186 ? 4.556 -9.097 16.847 1.00 97.50 186 GLN A C 1
ATOM 1520 O O . GLN A 1 186 ? 5.487 -8.805 16.097 1.00 97.50 186 GLN A O 1
ATOM 1525 N N . GLN A 1 187 ? 3.625 -9.991 16.500 1.00 97.62 187 GLN A N 1
ATOM 1526 C CA . GLN A 1 187 ? 3.644 -10.673 15.202 1.00 97.62 187 GLN A CA 1
ATOM 1527 C C . GLN A 1 187 ? 3.469 -9.700 14.030 1.00 97.62 187 GLN A C 1
ATOM 1529 O O . GLN A 1 187 ? 4.084 -9.881 12.979 1.00 97.62 187 GLN A O 1
ATOM 1534 N N . ALA A 1 188 ? 2.626 -8.675 14.175 1.00 97.38 188 ALA A N 1
ATOM 1535 C CA . ALA A 1 188 ? 2.447 -7.653 13.148 1.00 97.38 188 ALA A CA 1
ATOM 1536 C C . ALA A 1 188 ? 3.723 -6.820 12.961 1.00 97.38 188 ALA A C 1
ATOM 1538 O O . ALA A 1 188 ? 4.147 -6.602 11.82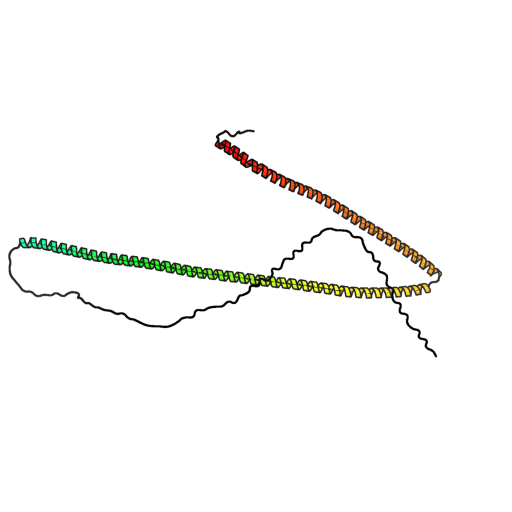5 1.00 97.38 188 ALA A O 1
ATOM 1539 N N . LEU A 1 189 ? 4.369 -6.427 14.062 1.00 98.06 189 LEU A N 1
ATOM 1540 C CA . LEU A 1 189 ? 5.635 -5.699 14.045 1.00 98.06 189 LEU A CA 1
ATOM 1541 C C . LEU A 1 189 ? 6.752 -6.529 13.397 1.00 98.06 189 LEU A C 1
ATOM 1543 O O . LEU A 1 189 ? 7.505 -6.015 12.570 1.00 98.06 189 LEU A O 1
ATOM 1547 N N . GLU A 1 190 ? 6.839 -7.821 13.721 1.00 97.25 190 GLU A N 1
ATOM 1548 C CA . GLU A 1 190 ? 7.824 -8.726 13.128 1.00 97.25 190 GLU A CA 1
ATOM 1549 C C . GLU A 1 190 ? 7.607 -8.884 11.618 1.00 97.25 190 GLU A C 1
ATOM 1551 O O . GLU A 1 190 ? 8.557 -8.744 10.845 1.00 97.25 190 GLU A O 1
ATOM 1556 N N . ARG A 1 191 ? 6.359 -9.081 11.170 1.00 97.56 191 ARG A N 1
ATOM 1557 C CA . ARG A 1 191 ? 6.036 -9.132 9.734 1.00 97.56 191 ARG A CA 1
ATOM 1558 C C . ARG A 1 191 ? 6.379 -7.825 9.023 1.00 97.56 191 ARG A C 1
ATOM 1560 O O . ARG A 1 191 ? 6.950 -7.863 7.937 1.00 97.56 191 ARG A O 1
ATOM 1567 N N . ALA A 1 192 ? 6.070 -6.678 9.626 1.00 97.00 192 ALA A N 1
ATOM 1568 C CA . ALA A 1 192 ? 6.411 -5.376 9.055 1.00 97.00 192 ALA A CA 1
ATOM 1569 C C . ALA A 1 192 ? 7.933 -5.206 8.917 1.00 97.00 192 ALA A C 1
ATOM 1571 O O . ALA A 1 192 ? 8.421 -4.764 7.875 1.00 97.00 192 ALA A O 1
ATOM 1572 N N . ARG A 1 193 ? 8.699 -5.629 9.929 1.00 97.81 193 ARG A N 1
ATOM 1573 C CA . ARG A 1 193 ? 10.165 -5.622 9.880 1.00 97.81 193 ARG A CA 1
ATOM 1574 C C . ARG A 1 193 ? 10.704 -6.547 8.787 1.00 97.81 193 ARG A C 1
ATOM 1576 O O . ARG A 1 193 ? 11.571 -6.128 8.025 1.00 97.81 193 ARG A O 1
ATOM 1583 N N . GLN A 1 194 ? 10.170 -7.761 8.667 1.00 97.25 194 GLN A N 1
ATOM 1584 C CA . GLN A 1 194 ? 10.549 -8.699 7.605 1.00 97.25 194 GLN A CA 1
ATOM 1585 C C . GLN A 1 194 ? 10.283 -8.108 6.215 1.00 97.25 194 GLN A C 1
ATOM 1587 O O . GLN A 1 194 ? 11.164 -8.148 5.362 1.00 97.25 194 GLN A O 1
ATOM 1592 N N . GLN A 1 195 ? 9.129 -7.468 6.001 1.00 97.12 195 GLN A N 1
ATOM 1593 C CA . GLN A 1 195 ? 8.816 -6.801 4.731 1.00 97.12 195 GLN A CA 1
ATOM 1594 C C . GLN A 1 195 ? 9.795 -5.667 4.405 1.00 97.12 195 GLN A C 1
ATOM 1596 O O . GLN A 1 195 ? 10.239 -5.546 3.261 1.00 97.12 195 GLN A O 1
ATOM 1601 N N . GLN A 1 196 ? 10.172 -4.853 5.395 1.00 97.25 196 GLN A N 1
ATOM 1602 C CA . GLN A 1 196 ? 11.178 -3.804 5.202 1.00 97.25 196 GLN A CA 1
ATOM 1603 C C . GLN A 1 196 ? 12.556 -4.386 4.865 1.00 97.25 196 GLN A C 1
ATOM 1605 O O . GLN A 1 196 ? 13.232 -3.892 3.959 1.00 97.25 196 GLN A O 1
ATOM 1610 N N . GLU A 1 197 ? 12.976 -5.445 5.561 1.00 97.38 197 GLU A N 1
ATOM 1611 C CA . GLU A 1 197 ? 14.245 -6.125 5.294 1.00 97.38 197 GLU A CA 1
ATOM 1612 C C . GLU A 1 197 ? 14.253 -6.788 3.909 1.00 97.38 197 GLU A C 1
ATOM 1614 O O . GLU A 1 197 ? 15.232 -6.645 3.174 1.00 97.38 197 GLU A O 1
ATOM 1619 N N . GLU A 1 198 ? 13.166 -7.443 3.502 1.00 97.44 198 GLU A N 1
ATOM 1620 C CA . GLU A 1 198 ? 13.005 -8.000 2.156 1.00 97.44 198 GLU A CA 1
ATOM 1621 C C . GLU A 1 198 ? 13.033 -6.918 1.080 1.00 97.44 198 GLU A C 1
ATOM 1623 O O . GLU A 1 198 ? 13.711 -7.079 0.066 1.00 97.44 198 GLU A O 1
ATOM 1628 N N . HIS A 1 199 ? 12.336 -5.801 1.291 1.00 97.44 199 HIS A N 1
ATOM 1629 C CA . HIS A 1 199 ? 12.352 -4.675 0.362 1.00 97.44 199 HIS A CA 1
ATOM 1630 C C . HIS A 1 199 ? 13.768 -4.103 0.212 1.00 97.44 199 HIS A C 1
ATOM 1632 O O . HIS A 1 199 ? 14.251 -3.896 -0.904 1.00 97.44 199 HIS A O 1
ATOM 1638 N N . ARG A 1 200 ? 14.484 -3.929 1.329 1.00 97.88 200 ARG A N 1
ATOM 1639 C CA . ARG A 1 200 ? 15.884 -3.491 1.325 1.00 97.88 200 ARG A CA 1
ATOM 1640 C C . ARG A 1 200 ? 16.797 -4.491 0.607 1.00 97.88 200 ARG A C 1
ATOM 1642 O O . ARG A 1 200 ? 17.654 -4.066 -0.165 1.00 97.88 200 ARG A O 1
ATOM 1649 N N . ARG A 1 201 ? 16.617 -5.799 0.826 1.00 97.94 201 ARG A N 1
ATOM 1650 C CA . ARG A 1 201 ? 17.374 -6.851 0.122 1.00 97.94 201 ARG A CA 1
ATOM 1651 C C . ARG A 1 201 ? 17.098 -6.831 -1.381 1.00 97.94 201 ARG A C 1
ATOM 1653 O O . ARG A 1 201 ? 18.050 -6.829 -2.151 1.00 97.94 201 ARG A O 1
ATOM 1660 N N . LYS A 1 202 ? 15.830 -6.721 -1.792 1.00 97.88 202 LYS A N 1
ATOM 1661 C CA . LYS A 1 202 ? 15.426 -6.612 -3.205 1.00 97.88 202 LYS A CA 1
ATOM 1662 C C . LYS A 1 202 ? 16.060 -5.399 -3.881 1.00 97.88 202 LYS A C 1
ATOM 1664 O O . LYS A 1 202 ? 16.585 -5.524 -4.980 1.00 97.88 202 LYS A O 1
ATOM 1669 N N . LEU A 1 203 ? 16.080 -4.240 -3.220 1.00 97.56 203 LEU A N 1
ATOM 1670 C CA . LEU A 1 203 ? 16.753 -3.049 -3.750 1.00 97.56 203 LEU A CA 1
ATOM 1671 C C . LEU A 1 203 ? 18.256 -3.274 -3.960 1.00 97.56 203 LEU A C 1
ATOM 1673 O O . LEU A 1 203 ? 18.791 -2.904 -5.003 1.00 97.56 203 LEU A O 1
ATOM 1677 N N . GLN A 1 204 ? 18.933 -3.904 -2.997 1.00 97.00 204 GLN A N 1
ATOM 1678 C CA . GLN A 1 204 ? 20.358 -4.223 -3.119 1.00 97.00 204 GLN A CA 1
ATOM 1679 C C . GLN A 1 204 ? 20.631 -5.249 -4.224 1.00 97.00 204 GLN A C 1
ATOM 1681 O O . GLN A 1 204 ? 21.610 -5.117 -4.956 1.00 97.00 204 GLN A O 1
ATOM 1686 N N . GLU A 1 205 ? 19.770 -6.253 -4.371 1.00 97.62 205 GLU A N 1
ATOM 1687 C CA . GLU A 1 205 ? 19.865 -7.252 -5.435 1.00 97.62 205 GLU A CA 1
ATOM 1688 C C . GLU A 1 205 ? 19.667 -6.618 -6.814 1.00 97.62 205 GLU A C 1
ATOM 1690 O O . GLU A 1 205 ? 20.474 -6.849 -7.711 1.00 97.62 205 GLU A O 1
ATOM 1695 N N . ILE A 1 206 ? 18.673 -5.736 -6.963 1.00 97.62 206 ILE A N 1
ATOM 1696 C CA . ILE A 1 206 ? 18.456 -4.967 -8.195 1.00 97.62 206 ILE A CA 1
ATOM 1697 C C . ILE A 1 206 ? 19.683 -4.111 -8.521 1.00 97.62 206 ILE A C 1
ATOM 1699 O O . ILE A 1 206 ? 20.103 -4.069 -9.674 1.00 97.62 206 ILE A O 1
ATOM 1703 N N . GLN A 1 207 ? 20.285 -3.441 -7.535 1.00 96.06 207 GLN A N 1
ATOM 1704 C CA . GLN A 1 207 ? 21.500 -2.651 -7.759 1.00 96.06 207 GLN A CA 1
ATOM 1705 C C . GLN A 1 207 ? 22.681 -3.518 -8.208 1.00 96.06 207 GLN A C 1
ATOM 1707 O O . GLN A 1 207 ? 23.341 -3.178 -9.187 1.00 96.06 207 GLN A O 1
ATOM 1712 N N . ARG A 1 208 ? 22.925 -4.652 -7.541 1.00 97.81 208 ARG A N 1
ATOM 1713 C CA . ARG A 1 208 ? 23.992 -5.591 -7.930 1.00 97.81 208 ARG A CA 1
ATOM 1714 C C . ARG A 1 208 ? 23.772 -6.151 -9.327 1.00 97.81 208 ARG A C 1
ATOM 1716 O O . ARG A 1 208 ? 24.707 -6.194 -10.118 1.00 97.81 208 ARG A O 1
ATOM 1723 N N . ARG A 1 209 ? 22.535 -6.531 -9.641 1.00 97.31 209 ARG A N 1
ATOM 1724 C CA . ARG A 1 209 ? 22.164 -7.032 -10.961 1.00 97.31 209 ARG A CA 1
ATOM 1725 C C . ARG A 1 209 ? 22.378 -5.974 -12.040 1.00 97.31 209 ARG A C 1
ATOM 1727 O O . ARG A 1 209 ? 22.945 -6.296 -13.071 1.00 97.31 209 ARG A O 1
ATOM 1734 N N . LYS A 1 210 ? 22.011 -4.712 -11.789 1.00 96.94 210 LYS A N 1
ATOM 1735 C CA . LYS A 1 210 ? 22.285 -3.606 -12.722 1.00 96.94 210 LYS A CA 1
ATOM 1736 C C . LYS A 1 210 ? 23.778 -3.429 -12.988 1.00 96.94 210 LYS A C 1
ATOM 1738 O O . LYS A 1 210 ? 24.156 -3.270 -14.137 1.00 96.94 210 LYS A O 1
ATOM 1743 N N . GLN A 1 211 ? 24.614 -3.496 -11.951 1.00 96.50 211 GLN A N 1
ATOM 1744 C CA . GLN A 1 211 ? 26.070 -3.405 -12.111 1.00 96.50 211 GLN A CA 1
ATOM 1745 C C . GLN A 1 211 ? 26.631 -4.580 -12.919 1.00 96.50 211 GLN A C 1
ATOM 1747 O O . GLN A 1 211 ? 27.486 -4.382 -13.771 1.00 96.50 211 GLN A O 1
ATOM 1752 N N . GLN A 1 212 ? 26.141 -5.800 -12.682 1.00 96.25 212 GLN A N 1
ATOM 1753 C CA . GLN A 1 212 ? 26.538 -6.973 -13.466 1.00 96.25 212 GLN A CA 1
ATOM 1754 C C . GLN A 1 212 ? 26.093 -6.856 -14.926 1.00 96.25 212 GLN A C 1
ATOM 1756 O O . GLN A 1 212 ? 26.912 -7.046 -15.815 1.00 96.25 212 GLN A O 1
ATOM 1761 N N . GLU A 1 213 ? 24.839 -6.473 -15.176 1.00 95.88 213 GLU A N 1
ATOM 1762 C CA . GLU A 1 213 ? 24.322 -6.252 -16.531 1.00 95.88 213 GLU A CA 1
ATOM 1763 C C . GLU A 1 213 ? 25.078 -5.122 -17.251 1.00 95.88 213 GLU A C 1
ATOM 1765 O O . GLU A 1 213 ? 25.298 -5.204 -18.455 1.00 95.88 213 GLU A O 1
ATOM 1770 N N . GLU A 1 214 ? 25.503 -4.073 -16.542 1.00 95.81 214 GLU A N 1
ATOM 1771 C CA . GLU A 1 214 ? 26.342 -3.009 -17.101 1.00 95.81 214 GLU A CA 1
ATOM 1772 C C . GLU A 1 214 ? 27.735 -3.528 -17.472 1.00 95.81 214 GLU A C 1
ATOM 1774 O O . GLU A 1 214 ? 28.191 -3.297 -18.590 1.00 95.81 214 GLU A O 1
ATOM 1779 N N . LEU A 1 215 ? 28.381 -4.298 -16.592 1.00 96.62 215 LEU A N 1
ATOM 1780 C CA . LEU A 1 215 ? 29.666 -4.931 -16.897 1.00 96.62 215 LEU A CA 1
ATOM 1781 C C . LEU A 1 215 ? 29.549 -5.872 -18.103 1.00 96.62 215 LEU A C 1
ATOM 1783 O O . LEU A 1 215 ? 30.320 -5.739 -19.051 1.00 96.62 215 LEU A O 1
ATOM 1787 N N . GLU A 1 216 ? 28.539 -6.740 -18.133 1.00 96.00 216 GLU A N 1
ATOM 1788 C CA . GLU A 1 216 ? 28.269 -7.629 -19.269 1.00 96.00 216 GLU A CA 1
ATOM 1789 C C . GLU A 1 216 ? 28.014 -6.846 -20.564 1.00 96.00 216 GLU A C 1
ATOM 1791 O O . GLU A 1 216 ? 28.523 -7.222 -21.621 1.00 96.00 216 GLU A O 1
ATOM 1796 N N . ARG A 1 217 ? 27.280 -5.726 -20.501 1.00 96.19 217 ARG A N 1
ATOM 1797 C CA . ARG A 1 217 ? 27.084 -4.838 -21.657 1.00 96.19 217 ARG A CA 1
ATOM 1798 C C . ARG A 1 217 ? 28.397 -4.246 -22.141 1.00 96.19 217 ARG A C 1
ATOM 1800 O O . ARG A 1 217 ? 28.656 -4.311 -23.338 1.00 96.19 217 ARG A O 1
ATOM 1807 N N . THR A 1 218 ? 29.237 -3.726 -21.247 1.00 95.12 218 THR A N 1
ATOM 1808 C CA . THR A 1 218 ? 30.540 -3.163 -21.639 1.00 95.12 218 THR A CA 1
ATOM 1809 C C . THR A 1 218 ? 31.468 -4.225 -22.233 1.00 95.12 218 THR A C 1
ATOM 1811 O O . THR A 1 218 ? 32.162 -3.964 -23.216 1.00 95.12 218 THR A O 1
ATOM 1814 N N . GLU A 1 219 ? 31.457 -5.451 -21.701 1.00 95.75 219 GLU A N 1
ATOM 1815 C CA . GLU A 1 219 ? 32.231 -6.564 -22.251 1.00 95.75 219 GLU A CA 1
ATOM 1816 C C . GLU A 1 219 ? 31.727 -6.978 -23.633 1.00 95.75 219 GLU A C 1
ATOM 1818 O O . GLU A 1 219 ? 32.532 -7.171 -24.549 1.00 95.75 219 GLU A O 1
ATOM 1823 N N . LEU A 1 220 ? 30.409 -7.073 -23.803 1.00 96.12 220 LEU A N 1
ATOM 1824 C CA . LEU A 1 220 ? 29.780 -7.410 -25.074 1.00 96.12 220 LEU A CA 1
ATOM 1825 C C . LEU A 1 220 ? 29.988 -6.306 -26.119 1.00 96.12 220 LEU A C 1
ATOM 1827 O O . LEU A 1 220 ? 30.271 -6.610 -27.276 1.00 96.12 220 LEU A O 1
ATOM 1831 N N . GLU A 1 221 ? 29.920 -5.032 -25.735 1.00 94.00 221 GLU A N 1
ATOM 1832 C CA . GLU A 1 221 ? 30.264 -3.904 -26.608 1.00 94.00 221 GLU A CA 1
ATOM 1833 C C . GLU A 1 221 ? 31.734 -3.948 -27.020 1.00 94.00 221 GLU A C 1
ATOM 1835 O O . GLU A 1 221 ? 32.040 -3.814 -28.204 1.00 94.00 221 GLU A O 1
ATOM 1840 N N . ARG A 1 222 ? 32.645 -4.244 -26.088 1.00 96.12 222 ARG A N 1
ATOM 1841 C CA . ARG A 1 222 ? 34.067 -4.425 -26.405 1.00 96.12 222 ARG A CA 1
ATOM 1842 C C . ARG A 1 222 ? 34.300 -5.606 -27.347 1.00 96.12 222 ARG A C 1
ATOM 1844 O O . ARG A 1 222 ? 35.170 -5.536 -28.213 1.00 96.12 222 ARG A O 1
ATOM 1851 N N . GLN A 1 223 ? 33.563 -6.704 -27.185 1.00 94.31 223 GLN A N 1
ATOM 1852 C CA . GLN A 1 223 ? 33.624 -7.840 -28.109 1.00 94.31 223 GLN A CA 1
ATOM 1853 C C . GLN A 1 223 ? 33.118 -7.448 -29.498 1.00 94.31 223 GLN A C 1
ATOM 1855 O O . GLN A 1 223 ? 33.813 -7.701 -30.479 1.00 94.31 223 GLN A O 1
ATOM 1860 N N . ARG A 1 224 ? 31.980 -6.752 -29.579 1.00 95.38 224 ARG A N 1
ATOM 1861 C CA . ARG A 1 224 ? 31.447 -6.227 -30.844 1.00 95.38 224 ARG A CA 1
ATOM 1862 C C . ARG A 1 224 ? 32.425 -5.284 -31.534 1.00 95.38 224 ARG A C 1
ATOM 1864 O O . ARG A 1 224 ? 32.623 -5.420 -32.734 1.00 95.38 224 ARG A O 1
ATOM 1871 N N . GLN A 1 225 ? 33.065 -4.379 -30.795 1.00 94.19 225 GLN A N 1
ATOM 1872 C CA . GLN A 1 225 ? 34.091 -3.484 -31.340 1.00 94.19 225 GLN A CA 1
ATOM 1873 C C . GLN A 1 225 ? 35.265 -4.272 -31.924 1.00 94.19 225 GLN A C 1
ATOM 1875 O O . GLN A 1 225 ? 35.665 -4.020 -33.053 1.00 94.19 225 GLN A O 1
ATOM 1880 N N . LYS A 1 226 ? 35.767 -5.290 -31.217 1.00 95.31 226 LYS A N 1
ATOM 1881 C CA . LYS A 1 226 ? 36.844 -6.150 -31.736 1.00 95.31 226 LYS A CA 1
ATOM 1882 C C . LYS A 1 226 ? 36.437 -6.935 -32.980 1.00 95.31 226 LYS A C 1
ATOM 1884 O O . LYS A 1 226 ? 37.251 -7.118 -33.881 1.00 95.31 226 LYS A O 1
ATOM 1889 N N . GLU A 1 227 ? 35.206 -7.438 -33.026 1.00 93.62 227 GLU A N 1
ATOM 1890 C CA . GLU A 1 227 ? 34.684 -8.114 -34.216 1.00 93.62 227 GLU A CA 1
ATOM 1891 C C . GLU A 1 227 ? 34.541 -7.141 -35.388 1.00 93.62 227 GLU A C 1
ATOM 1893 O O . GLU A 1 227 ? 34.938 -7.482 -36.498 1.00 93.62 227 GLU A O 1
ATOM 1898 N N . GLN A 1 228 ? 34.056 -5.920 -35.146 1.00 93.12 228 GLN A N 1
ATOM 1899 C CA . GLN A 1 228 ? 33.987 -4.862 -36.156 1.00 93.12 228 GLN A CA 1
ATOM 1900 C C . GLN A 1 228 ? 35.377 -4.481 -36.671 1.00 93.12 228 GLN A C 1
ATOM 1902 O O . GLN A 1 228 ? 35.582 -4.483 -37.878 1.00 93.12 228 GLN A O 1
ATOM 1907 N N . GLU A 1 229 ? 36.352 -4.248 -35.791 1.00 92.50 229 GLU A N 1
ATOM 1908 C CA . GLU A 1 229 ? 37.744 -3.973 -36.176 1.00 92.50 229 GLU A CA 1
ATOM 1909 C C . GLU A 1 229 ? 38.337 -5.112 -37.011 1.00 92.50 229 GLU A C 1
ATOM 1911 O O . GLU A 1 229 ? 39.036 -4.874 -38.000 1.00 92.50 229 GLU A O 1
ATOM 1916 N N . ARG A 1 230 ? 38.034 -6.363 -36.646 1.00 94.00 230 ARG A N 1
ATOM 1917 C CA . ARG A 1 230 ? 38.462 -7.536 -37.408 1.00 94.00 230 ARG A CA 1
ATOM 1918 C C . ARG A 1 230 ? 37.813 -7.575 -38.792 1.00 94.00 230 ARG A C 1
ATOM 1920 O O . ARG A 1 230 ? 38.521 -7.788 -39.773 1.00 94.00 230 ARG A O 1
ATOM 1927 N N . LEU A 1 231 ? 36.502 -7.358 -38.878 1.00 93.31 231 LEU A N 1
ATOM 1928 C CA . LEU A 1 231 ? 35.779 -7.309 -40.150 1.00 93.31 231 LEU A CA 1
ATOM 1929 C C . LEU A 1 231 ? 36.283 -6.161 -41.027 1.00 93.31 231 LEU A C 1
ATOM 1931 O O . LEU A 1 231 ? 36.514 -6.367 -42.212 1.00 93.31 231 LEU A O 1
ATOM 1935 N N . GLU A 1 232 ? 36.529 -4.981 -40.460 1.00 90.75 232 GLU A N 1
ATOM 1936 C CA . GLU A 1 232 ? 37.123 -3.857 -41.182 1.00 90.75 232 GLU A CA 1
ATOM 1937 C C . GLU A 1 232 ? 38.531 -4.175 -41.687 1.00 90.75 232 GLU A C 1
ATOM 1939 O O . GLU A 1 232 ? 38.876 -3.802 -42.807 1.00 90.75 232 GLU A O 1
ATOM 1944 N N . ALA A 1 233 ? 39.362 -4.855 -40.895 1.00 89.94 233 ALA A N 1
ATOM 1945 C CA . ALA A 1 233 ? 40.693 -5.270 -41.328 1.00 89.94 233 ALA A CA 1
ATOM 1946 C C . ALA A 1 233 ? 40.621 -6.286 -42.481 1.00 89.94 233 ALA A C 1
ATOM 1948 O O . ALA A 1 233 ? 41.341 -6.141 -43.471 1.00 89.94 233 ALA A O 1
ATOM 1949 N N . GLU A 1 234 ? 39.723 -7.269 -42.390 1.00 88.19 234 GLU A N 1
ATOM 1950 C CA . GLU A 1 234 ? 39.453 -8.238 -43.459 1.00 88.19 234 GLU A CA 1
ATOM 1951 C C . GLU A 1 234 ? 38.888 -7.544 -44.718 1.00 88.19 234 GLU A C 1
ATOM 1953 O O . GLU A 1 234 ? 39.346 -7.821 -45.828 1.00 88.19 234 GLU A O 1
ATOM 1958 N N . GLU A 1 235 ? 37.974 -6.575 -44.574 1.00 85.75 235 GLU A N 1
ATOM 1959 C CA . GLU A 1 235 ? 37.463 -5.759 -45.686 1.00 85.75 235 GLU A CA 1
ATOM 1960 C C . GLU A 1 235 ? 38.558 -4.897 -46.324 1.00 85.75 235 GLU A C 1
ATOM 1962 O O . GLU A 1 235 ? 38.624 -4.806 -47.549 1.00 85.75 235 GLU A O 1
ATOM 1967 N N . ARG A 1 236 ? 39.443 -4.284 -45.529 1.00 82.19 236 ARG A N 1
ATOM 1968 C CA . ARG A 1 236 ? 40.581 -3.497 -46.037 1.00 82.19 236 ARG A CA 1
ATOM 1969 C C . ARG A 1 236 ? 41.544 -4.374 -46.833 1.00 82.19 236 ARG A C 1
ATOM 1971 O O . ARG A 1 236 ? 41.976 -3.962 -47.907 1.00 82.19 236 ARG A O 1
ATOM 1978 N N . LEU A 1 237 ? 41.840 -5.584 -46.354 1.00 82.38 237 LEU A N 1
ATOM 1979 C CA . LEU A 1 237 ? 42.656 -6.556 -47.089 1.00 82.38 237 LEU A CA 1
ATOM 1980 C C . LEU A 1 237 ? 41.977 -6.980 -48.396 1.00 82.38 237 LEU A C 1
ATOM 1982 O O . LEU A 1 237 ? 42.608 -6.941 -49.450 1.00 82.38 237 LEU A O 1
ATOM 1986 N N . ARG A 1 238 ? 40.676 -7.280 -48.351 1.00 79.19 238 AR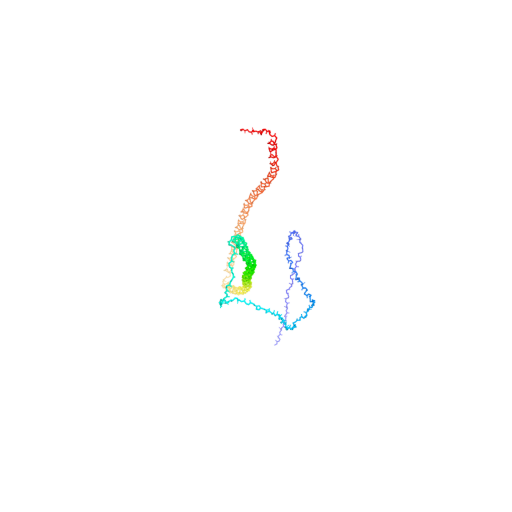G A N 1
ATOM 1987 C CA . ARG A 1 238 ? 39.884 -7.632 -49.536 1.00 79.19 238 ARG A CA 1
ATOM 1988 C C . ARG A 1 238 ? 39.825 -6.495 -50.559 1.00 79.19 238 ARG A C 1
ATOM 1990 O O . ARG A 1 238 ? 39.930 -6.739 -51.755 1.00 79.19 238 ARG A O 1
ATOM 1997 N N . LEU A 1 239 ? 39.681 -5.248 -50.112 1.00 76.00 239 LEU A N 1
ATOM 1998 C CA . LEU A 1 239 ? 39.714 -4.074 -50.987 1.00 76.00 239 LEU A CA 1
ATOM 1999 C C . LEU A 1 239 ? 41.090 -3.892 -51.633 1.00 76.00 239 LEU A C 1
ATOM 2001 O O . LEU A 1 239 ? 41.148 -3.553 -52.811 1.00 76.00 239 LEU A O 1
ATOM 2005 N N . LEU A 1 240 ? 42.183 -4.132 -50.902 1.00 78.06 240 LEU A N 1
ATOM 2006 C CA . LEU A 1 240 ? 43.542 -4.090 -51.453 1.00 78.06 240 LEU A CA 1
ATOM 2007 C C . LEU A 1 240 ? 43.796 -5.205 -52.479 1.00 78.06 240 LEU A C 1
ATOM 2009 O O . LEU A 1 240 ? 44.523 -4.970 -53.443 1.00 78.06 240 LEU A O 1
ATOM 2013 N N . GLU A 1 241 ? 43.176 -6.371 -52.300 1.00 77.38 241 GLU A N 1
ATOM 2014 C CA . GLU A 1 241 ? 43.241 -7.502 -53.233 1.00 77.38 241 GLU A CA 1
ATOM 2015 C C . GLU A 1 241 ? 42.453 -7.247 -54.536 1.00 77.38 241 GLU A C 1
ATOM 2017 O O . GLU A 1 241 ? 42.892 -7.676 -55.601 1.00 77.38 241 GLU A O 1
ATOM 2022 N N . MET A 1 242 ? 41.342 -6.495 -54.488 1.00 73.62 242 MET A N 1
ATOM 2023 C CA . MET A 1 242 ? 40.549 -6.156 -55.686 1.00 73.62 242 MET A CA 1
ATOM 2024 C C . MET A 1 242 ? 41.254 -5.121 -56.582 1.00 73.62 242 MET A C 1
ATOM 2026 O O . MET A 1 242 ? 41.914 -4.199 -56.086 1.00 73.62 242 MET A O 1
ATOM 2030 N N . ALA A 1 243 ? 41.078 -5.230 -57.905 1.00 73.25 243 ALA A N 1
ATOM 2031 C CA . ALA A 1 243 ? 41.586 -4.260 -58.880 1.00 73.25 243 ALA A CA 1
ATOM 2032 C C . ALA A 1 243 ? 40.887 -2.892 -58.724 1.00 73.25 243 ALA A C 1
ATOM 2034 O O . ALA A 1 243 ? 39.747 -2.814 -58.271 1.00 73.25 243 ALA A O 1
ATOM 2035 N N . ALA A 1 244 ? 41.560 -1.792 -59.084 1.00 67.38 244 ALA A N 1
ATOM 2036 C CA . ALA A 1 244 ? 41.081 -0.426 -58.821 1.00 67.38 244 ALA A CA 1
ATOM 2037 C C . ALA A 1 244 ? 39.670 -0.126 -59.375 1.00 67.38 244 ALA A C 1
ATOM 2039 O O . ALA A 1 244 ? 38.918 0.605 -58.738 1.00 67.38 244 ALA A O 1
ATOM 2040 N N . GLU A 1 245 ? 39.288 -0.738 -60.498 1.00 62.06 245 GLU A N 1
ATOM 2041 C CA . GLU A 1 245 ? 37.970 -0.573 -61.132 1.00 62.06 245 GLU A CA 1
ATOM 2042 C C . GLU A 1 245 ? 36.841 -1.237 -60.316 1.00 62.06 245 GLU A C 1
ATOM 2044 O O . GLU A 1 245 ? 35.803 -0.624 -60.067 1.00 62.06 245 GLU A O 1
ATOM 2049 N N . GLU A 1 246 ? 37.068 -2.439 -59.775 1.00 74.50 246 GLU A N 1
ATOM 2050 C CA . GLU A 1 246 ? 36.099 -3.140 -58.916 1.00 74.50 246 GLU A CA 1
ATOM 2051 C C . GLU A 1 246 ? 35.891 -2.424 -57.566 1.00 74.50 246 GLU A C 1
ATOM 2053 O O . GLU A 1 246 ? 34.820 -2.512 -56.956 1.00 74.50 246 GLU A O 1
ATOM 2058 N N . ARG A 1 247 ? 36.895 -1.665 -57.096 1.00 77.12 247 ARG A N 1
ATOM 2059 C CA . ARG A 1 247 ? 36.776 -0.831 -55.884 1.00 77.12 247 ARG A CA 1
ATOM 2060 C C . ARG A 1 247 ? 35.791 0.316 -56.084 1.00 77.12 247 ARG A C 1
ATOM 2062 O O . ARG A 1 247 ? 35.021 0.615 -55.169 1.00 77.12 247 ARG A O 1
ATOM 2069 N N . GLU A 1 248 ? 35.807 0.955 -57.251 1.00 76.25 248 GLU A N 1
ATOM 2070 C CA . GLU A 1 248 ? 34.904 2.068 -57.553 1.00 76.25 248 GLU A CA 1
ATOM 2071 C C . GLU A 1 248 ? 33.450 1.598 -57.671 1.00 76.25 248 GLU A C 1
ATOM 2073 O O . GLU A 1 248 ? 32.550 2.229 -57.107 1.00 76.25 248 GLU A O 1
ATOM 2078 N N . GLU A 1 249 ? 33.204 0.456 -58.318 1.00 82.44 249 GLU A N 1
ATOM 2079 C CA . GLU A 1 249 ? 31.861 -0.132 -58.407 1.00 82.44 249 GLU A CA 1
ATOM 2080 C C . GLU A 1 249 ? 31.325 -0.577 -57.038 1.00 82.44 249 GLU A C 1
ATOM 2082 O O . GLU A 1 249 ? 30.161 -0.323 -56.712 1.00 82.44 249 GLU A O 1
ATOM 2087 N N . TYR A 1 250 ? 32.175 -1.173 -56.193 1.00 80.69 250 TYR A N 1
ATOM 2088 C CA . TYR A 1 250 ? 31.802 -1.534 -54.823 1.00 80.69 250 TYR A CA 1
ATOM 2089 C C . TYR A 1 250 ? 31.405 -0.306 -53.994 1.00 80.69 250 TYR A C 1
ATOM 2091 O O . TYR A 1 250 ? 30.396 -0.337 -53.285 1.00 80.69 250 TYR A O 1
ATOM 2099 N N . GLN A 1 251 ? 32.151 0.797 -54.110 1.00 80.75 251 GLN A N 1
ATOM 2100 C CA . GLN A 1 251 ? 31.826 2.046 -53.417 1.00 80.75 251 GLN A CA 1
ATOM 2101 C C . GLN A 1 251 ? 30.513 2.663 -53.907 1.00 80.75 251 GLN A C 1
ATOM 2103 O O . GLN A 1 251 ? 29.715 3.103 -53.079 1.00 80.75 251 GLN A O 1
ATOM 2108 N N . ARG A 1 252 ? 30.251 2.663 -55.222 1.00 88.38 252 ARG A N 1
ATOM 2109 C CA . ARG A 1 252 ? 28.966 3.133 -55.775 1.00 88.38 252 ARG A CA 1
ATOM 2110 C C . ARG A 1 252 ? 27.800 2.306 -55.242 1.00 88.38 252 ARG A C 1
ATOM 2112 O O . ARG A 1 252 ? 26.861 2.861 -54.683 1.00 88.38 252 ARG A O 1
ATOM 2119 N N . LYS A 1 253 ? 27.920 0.978 -55.288 1.00 90.00 253 LYS A N 1
ATOM 2120 C CA . LYS A 1 253 ? 26.899 0.056 -54.775 1.00 90.00 253 LYS A CA 1
ATOM 2121 C C . LYS A 1 253 ? 26.682 0.181 -53.264 1.00 90.00 253 LYS A C 1
ATOM 2123 O O . LYS A 1 253 ? 25.573 -0.039 -52.780 1.00 90.00 253 LYS A O 1
ATOM 2128 N N . LYS A 1 254 ? 27.731 0.506 -52.501 1.00 88.25 254 LYS A N 1
ATOM 2129 C CA . LYS A 1 254 ? 27.631 0.773 -51.059 1.00 88.25 254 LYS A CA 1
ATOM 2130 C C . LYS A 1 254 ? 26.813 2.040 -50.792 1.00 88.25 254 LYS A C 1
ATOM 2132 O O . LYS A 1 254 ? 25.912 1.984 -49.965 1.00 88.25 254 LYS A O 1
ATOM 2137 N N . ARG A 1 255 ? 27.067 3.121 -51.540 1.00 91.12 255 ARG A N 1
ATOM 2138 C CA . ARG A 1 255 ? 26.307 4.381 -51.441 1.00 91.12 255 ARG A CA 1
ATOM 2139 C C . ARG A 1 255 ? 24.837 4.199 -51.818 1.00 91.12 255 ARG A C 1
ATOM 2141 O O . ARG A 1 255 ? 23.973 4.617 -51.064 1.00 91.12 255 ARG A O 1
ATOM 2148 N N . GLU A 1 256 ? 24.547 3.500 -52.915 1.00 92.25 256 GLU A N 1
ATOM 2149 C CA . GLU A 1 256 ? 23.160 3.232 -53.333 1.00 92.25 256 GLU A CA 1
ATOM 2150 C C . GLU A 1 256 ? 22.375 2.438 -52.277 1.00 92.25 256 GLU A C 1
ATOM 2152 O O . GLU A 1 256 ? 21.225 2.753 -51.984 1.00 92.25 256 GLU A O 1
ATOM 2157 N N . ARG A 1 257 ? 22.997 1.425 -51.659 1.00 92.25 257 ARG A N 1
ATOM 2158 C CA . ARG A 1 257 ? 22.364 0.654 -50.576 1.00 92.25 257 ARG A CA 1
ATOM 2159 C C . ARG A 1 257 ? 22.167 1.470 -49.303 1.00 92.25 257 ARG A C 1
ATOM 2161 O O . ARG A 1 257 ? 21.181 1.259 -48.608 1.00 92.25 257 ARG A O 1
ATOM 2168 N N . GLU A 1 258 ? 23.098 2.364 -48.986 1.00 92.19 258 GLU A N 1
ATOM 2169 C CA . GLU A 1 258 ? 22.986 3.271 -47.843 1.00 92.19 258 GLU A CA 1
ATOM 2170 C C . GLU A 1 258 ? 21.845 4.278 -48.045 1.00 92.19 258 GLU A C 1
ATOM 2172 O O . GLU A 1 258 ? 21.037 4.478 -47.139 1.00 92.19 258 GLU A O 1
ATOM 2177 N N . GLU A 1 259 ? 21.711 4.839 -49.249 1.00 92.06 259 GLU A N 1
ATOM 2178 C CA . GLU A 1 259 ? 20.592 5.715 -49.611 1.00 92.06 259 GLU A CA 1
ATOM 2179 C C . GLU A 1 259 ? 19.248 4.978 -49.563 1.00 92.06 259 GLU A C 1
ATOM 2181 O O . GLU A 1 259 ? 18.292 5.496 -48.987 1.00 92.06 259 GLU A O 1
ATOM 2186 N N . GLN A 1 260 ? 19.178 3.751 -50.087 1.00 93.62 260 GLN A N 1
ATOM 2187 C CA . GLN A 1 260 ? 17.974 2.916 -50.002 1.00 93.62 260 GLN A CA 1
ATOM 2188 C C . GLN A 1 260 ? 17.609 2.584 -48.552 1.00 93.62 260 GLN A C 1
ATOM 2190 O O . GLN A 1 260 ? 16.457 2.738 -48.156 1.00 93.62 260 GLN A O 1
ATOM 2195 N N . ALA A 1 261 ? 18.584 2.194 -47.729 1.00 94.06 261 ALA A N 1
ATOM 2196 C CA . ALA A 1 261 ? 18.348 1.912 -46.316 1.00 94.06 261 ALA A CA 1
ATOM 2197 C C . ALA A 1 261 ? 17.879 3.159 -45.553 1.00 94.06 261 ALA A C 1
ATOM 2199 O O . ALA A 1 261 ? 17.007 3.065 -44.688 1.00 94.06 261 ALA A O 1
ATOM 2200 N N . ARG A 1 262 ? 18.422 4.336 -45.890 1.00 93.56 262 ARG A N 1
ATOM 2201 C CA . ARG A 1 262 ? 17.975 5.609 -45.323 1.00 93.56 262 ARG A CA 1
ATOM 2202 C C . ARG A 1 262 ? 16.530 5.914 -45.707 1.00 93.56 262 ARG A C 1
ATOM 2204 O O . ARG A 1 262 ? 15.748 6.271 -44.831 1.00 93.56 262 ARG A O 1
ATOM 2211 N N . GLN A 1 263 ? 16.172 5.736 -46.976 1.00 93.50 263 GLN A N 1
ATOM 2212 C CA . GLN A 1 263 ? 14.800 5.928 -47.449 1.00 93.50 263 GLN A CA 1
ATOM 2213 C C . GLN A 1 263 ? 13.832 4.959 -46.759 1.00 93.50 263 GLN A C 1
ATOM 2215 O O . GLN A 1 263 ? 12.815 5.394 -46.229 1.00 93.50 263 GLN A O 1
ATOM 2220 N N . GLU A 1 264 ? 14.170 3.671 -46.661 1.00 94.69 264 GLU A N 1
ATOM 2221 C CA . GLU A 1 264 ? 13.338 2.692 -45.950 1.00 94.69 264 GLU A CA 1
ATOM 2222 C C . GLU A 1 264 ? 13.185 3.020 -44.458 1.00 94.69 264 GLU A C 1
ATOM 2224 O O . GLU A 1 264 ? 12.112 2.822 -43.887 1.00 94.69 264 GLU A O 1
ATOM 2229 N N . ALA A 1 265 ? 14.239 3.518 -43.806 1.00 93.31 265 ALA A N 1
ATOM 2230 C CA . ALA A 1 265 ? 14.173 3.938 -42.411 1.00 93.31 265 ALA A CA 1
ATOM 2231 C C . ALA A 1 265 ? 13.282 5.176 -42.235 1.00 93.31 265 ALA A C 1
ATOM 2233 O O . ALA A 1 265 ? 12.456 5.201 -41.325 1.00 93.31 265 ALA A O 1
ATOM 2234 N N . GLU A 1 266 ? 13.408 6.177 -43.109 1.00 94.44 266 GLU A N 1
ATOM 2235 C CA . GLU A 1 266 ? 12.536 7.356 -43.115 1.00 94.44 266 GLU A CA 1
ATOM 2236 C C . GLU A 1 266 ? 11.072 6.955 -43.366 1.00 94.44 266 GLU A C 1
ATOM 2238 O O . GLU A 1 266 ? 10.189 7.389 -42.629 1.00 94.44 266 GLU A O 1
ATOM 2243 N N . GLU A 1 267 ? 10.803 6.041 -44.302 1.00 95.06 267 GLU A N 1
ATOM 2244 C CA . GLU A 1 267 ? 9.454 5.511 -44.536 1.00 95.06 267 GLU A CA 1
ATOM 2245 C C . GLU A 1 267 ? 8.884 4.761 -43.330 1.00 95.06 267 GLU A C 1
ATOM 2247 O O . GLU A 1 267 ? 7.699 4.897 -43.022 1.00 95.06 267 GLU A O 1
ATOM 2252 N N . ARG A 1 268 ? 9.695 3.947 -42.646 1.00 94.94 268 ARG A N 1
ATOM 2253 C CA . ARG A 1 268 ? 9.256 3.249 -41.428 1.00 94.94 268 ARG A CA 1
ATOM 2254 C C . ARG A 1 268 ? 8.939 4.234 -40.317 1.00 94.94 268 ARG A C 1
ATOM 2256 O O . ARG A 1 268 ? 7.889 4.114 -39.700 1.00 94.94 268 ARG A O 1
ATOM 2263 N N . ARG A 1 269 ? 9.789 5.244 -40.122 1.00 94.56 269 ARG A N 1
ATOM 2264 C CA . ARG A 1 269 ? 9.537 6.307 -39.144 1.00 94.56 269 ARG A CA 1
ATOM 2265 C C . ARG A 1 269 ? 8.252 7.062 -39.448 1.00 94.56 269 ARG A C 1
ATOM 2267 O O . ARG A 1 269 ? 7.469 7.292 -38.537 1.00 94.56 269 ARG A O 1
ATOM 2274 N N . LEU A 1 270 ? 8.007 7.400 -40.713 1.00 96.12 270 LEU A N 1
ATOM 2275 C CA . LEU A 1 270 ? 6.761 8.050 -41.116 1.00 96.12 270 LEU A CA 1
ATOM 2276 C C . LEU A 1 270 ? 5.544 7.163 -40.830 1.00 96.12 270 LEU A C 1
ATOM 2278 O O . LEU A 1 270 ? 4.577 7.651 -40.255 1.00 96.12 270 LEU A O 1
ATOM 2282 N N . LYS A 1 271 ? 5.609 5.863 -41.147 1.00 96.25 271 LYS A N 1
ATOM 2283 C CA . LYS A 1 271 ? 4.529 4.905 -40.843 1.00 96.25 271 LYS A CA 1
ATOM 2284 C C . LYS A 1 271 ? 4.268 4.796 -39.342 1.00 96.25 271 LYS A C 1
ATOM 2286 O O . LYS A 1 271 ? 3.124 4.895 -38.917 1.00 96.25 271 LYS A O 1
ATOM 2291 N N . GLU A 1 272 ? 5.315 4.660 -38.534 1.00 95.31 272 GLU A N 1
ATOM 2292 C CA . GLU A 1 272 ? 5.199 4.604 -37.072 1.00 95.31 272 GLU A CA 1
ATOM 2293 C C . GLU A 1 272 ? 4.634 5.911 -36.492 1.00 95.31 272 GLU A C 1
ATOM 2295 O O . GLU A 1 272 ? 3.792 5.885 -35.595 1.00 95.31 272 GLU A O 1
ATOM 2300 N N . GLU A 1 273 ? 5.046 7.069 -37.016 1.00 95.69 273 GLU A N 1
ATOM 2301 C CA . GLU A 1 273 ? 4.498 8.368 -36.616 1.00 95.69 273 GLU A CA 1
ATOM 2302 C C . GLU A 1 273 ? 3.026 8.526 -37.015 1.00 95.69 273 GLU A C 1
ATOM 2304 O O . GLU A 1 273 ? 2.241 9.096 -36.254 1.00 95.69 273 GLU A O 1
ATOM 2309 N N . GLU A 1 274 ? 2.633 8.039 -38.192 1.00 96.38 274 GLU A N 1
ATOM 2310 C CA . GLU A 1 274 ? 1.240 8.016 -38.644 1.00 96.38 274 GLU A CA 1
ATOM 2311 C C . GLU A 1 274 ? 0.382 7.085 -37.782 1.00 96.38 274 GLU A C 1
ATOM 2313 O O . GLU A 1 274 ? -0.696 7.490 -37.340 1.00 96.38 274 GLU A O 1
ATOM 2318 N N . GLU A 1 275 ? 0.874 5.886 -37.466 1.00 96.62 275 GLU A N 1
ATOM 2319 C CA . GLU A 1 275 ? 0.218 4.946 -36.552 1.00 96.62 275 GLU A CA 1
ATOM 2320 C C . GLU A 1 275 ? 0.081 5.544 -35.146 1.00 96.62 275 GLU A C 1
ATOM 2322 O O . GLU A 1 275 ? -1.004 5.521 -34.560 1.00 96.62 275 GLU A O 1
ATOM 2327 N N . ALA A 1 276 ? 1.135 6.172 -34.620 1.00 96.06 276 ALA A N 1
ATOM 2328 C CA . ALA A 1 276 ? 1.094 6.850 -33.328 1.00 96.06 276 ALA A CA 1
ATOM 2329 C C . ALA A 1 276 ? 0.084 8.010 -33.325 1.00 96.06 276 ALA A C 1
ATOM 2331 O O . ALA A 1 276 ? -0.695 8.152 -32.378 1.00 96.06 276 ALA A O 1
ATOM 2332 N N . LYS A 1 277 ? 0.046 8.820 -34.392 1.00 97.06 277 LYS A N 1
ATOM 2333 C CA . LYS A 1 277 ? -0.952 9.890 -34.558 1.00 97.06 277 LYS A CA 1
ATOM 2334 C C . LYS A 1 277 ? -2.370 9.328 -34.632 1.00 97.06 277 LYS A C 1
ATOM 2336 O O . LYS A 1 277 ? -3.270 9.910 -34.024 1.00 97.06 277 LYS A O 1
ATOM 2341 N N . ALA A 1 278 ? -2.577 8.208 -35.321 1.00 97.19 278 ALA A N 1
ATOM 2342 C CA . ALA A 1 278 ? -3.875 7.545 -35.398 1.00 97.19 278 ALA A CA 1
ATOM 2343 C C . ALA A 1 278 ? -4.336 7.053 -34.016 1.00 97.19 278 ALA A C 1
ATOM 2345 O O . ALA A 1 278 ? -5.448 7.377 -33.599 1.00 97.19 278 ALA A O 1
ATOM 2346 N N . ILE A 1 279 ? -3.460 6.383 -33.259 1.00 97.62 279 ILE A N 1
ATOM 2347 C CA . ILE A 1 279 ? -3.752 5.924 -31.890 1.00 97.62 279 ILE A CA 1
ATOM 2348 C C . ILE A 1 279 ? -4.091 7.110 -30.978 1.00 97.62 279 ILE A C 1
ATOM 2350 O O . ILE A 1 279 ? -5.078 7.068 -30.241 1.00 97.62 279 ILE A O 1
ATOM 2354 N N . MET A 1 280 ? -3.318 8.199 -31.043 1.00 95.94 280 MET A N 1
ATOM 2355 C CA . MET A 1 280 ? -3.603 9.406 -30.259 1.00 95.94 280 MET A CA 1
ATOM 2356 C C . MET A 1 280 ? -4.947 10.039 -30.643 1.00 95.94 280 MET A C 1
ATOM 2358 O O . MET A 1 280 ? -5.710 10.446 -29.764 1.00 95.94 280 MET A O 1
ATOM 2362 N N . ALA A 1 281 ? -5.270 10.102 -31.937 1.00 97.19 281 ALA A N 1
ATOM 2363 C CA . ALA A 1 281 ? -6.544 10.634 -32.412 1.00 97.19 281 ALA A CA 1
ATOM 2364 C C . ALA A 1 281 ? -7.734 9.771 -31.954 1.00 97.19 281 ALA A C 1
ATOM 2366 O O . ALA A 1 281 ? -8.768 10.309 -31.542 1.00 97.19 281 ALA A O 1
ATOM 2367 N N . GLU A 1 282 ? -7.591 8.445 -31.970 1.00 97.56 282 GLU A N 1
ATOM 2368 C CA . GLU A 1 282 ? -8.598 7.518 -31.451 1.00 97.56 282 GLU A CA 1
ATOM 2369 C C . GLU A 1 282 ? -8.786 7.666 -29.941 1.00 97.56 282 GLU A C 1
ATOM 2371 O O . GLU A 1 282 ? -9.925 7.795 -29.480 1.00 97.56 282 GLU A O 1
ATOM 2376 N N . ALA A 1 283 ? -7.694 7.737 -29.176 1.00 97.69 283 ALA A N 1
ATOM 2377 C CA . ALA A 1 283 ? -7.739 7.978 -27.737 1.00 97.69 283 ALA A CA 1
ATOM 2378 C C . ALA A 1 283 ? -8.442 9.307 -27.416 1.00 97.69 283 ALA A C 1
ATOM 2380 O O . ALA A 1 283 ? -9.312 9.364 -26.544 1.00 97.69 283 ALA A O 1
ATOM 2381 N N . HIS A 1 284 ? -8.147 10.365 -28.174 1.00 97.31 284 HIS A N 1
ATOM 2382 C CA . HIS A 1 284 ? -8.802 11.660 -28.017 1.00 97.31 284 HIS A CA 1
ATOM 2383 C C . HIS A 1 284 ? -10.303 11.590 -28.337 1.00 97.31 284 HIS A C 1
ATOM 2385 O O . HIS A 1 284 ? -11.129 12.126 -27.594 1.00 97.31 284 HIS A O 1
ATOM 2391 N N . ARG A 1 285 ? -10.694 10.882 -29.405 1.00 98.19 285 ARG A N 1
ATOM 2392 C CA . ARG A 1 285 ? -12.109 10.663 -29.742 1.00 98.19 285 ARG A CA 1
ATOM 2393 C C . ARG A 1 285 ? -12.840 9.903 -28.635 1.00 98.19 285 ARG A C 1
ATOM 2395 O O . ARG A 1 285 ? -13.959 10.277 -28.282 1.00 98.19 285 ARG A O 1
ATOM 2402 N N . GLN A 1 286 ? -12.224 8.861 -28.080 1.00 97.62 286 GLN A N 1
ATOM 2403 C CA . GLN A 1 286 ? -12.789 8.102 -26.963 1.00 97.62 286 GLN A CA 1
ATOM 2404 C C . GLN A 1 286 ? -12.930 8.976 -25.711 1.00 97.62 286 GLN A C 1
ATOM 2406 O O . GLN A 1 286 ? -14.005 9.004 -25.110 1.00 97.62 286 GLN A O 1
ATOM 2411 N N . ALA A 1 287 ? -11.906 9.763 -25.373 1.00 97.88 287 ALA A N 1
ATOM 2412 C CA . ALA A 1 287 ? -11.950 10.703 -24.256 1.00 97.88 287 ALA A CA 1
ATOM 2413 C C . ALA A 1 287 ? -13.088 11.727 -24.411 1.00 97.88 287 ALA A C 1
ATOM 2415 O O . ALA A 1 287 ? -13.837 11.966 -23.465 1.00 97.88 287 ALA A O 1
ATOM 2416 N N . GLN A 1 288 ? -13.294 12.273 -25.614 1.00 98.25 288 GLN A N 1
ATOM 2417 C CA . GLN A 1 288 ? -14.412 13.181 -25.889 1.00 98.25 288 GLN A CA 1
ATOM 2418 C C . GLN A 1 288 ? -15.783 12.513 -25.731 1.00 98.25 288 GLN A C 1
ATOM 2420 O O . GLN A 1 288 ? -16.721 13.143 -25.238 1.00 98.25 288 GLN A O 1
ATOM 2425 N N . LEU A 1 289 ? -15.932 11.255 -26.157 1.00 98.31 289 LEU A N 1
ATOM 2426 C CA . LEU A 1 289 ? -17.180 10.510 -25.971 1.00 98.31 289 LEU A CA 1
ATOM 2427 C C . LEU A 1 289 ? -17.470 10.278 -24.486 1.00 98.31 289 LEU A C 1
ATOM 2429 O O . LEU A 1 289 ? -18.594 10.524 -24.047 1.00 98.31 289 LEU A O 1
ATOM 2433 N N . LEU A 1 290 ? -16.459 9.877 -23.713 1.00 98.12 290 LEU A N 1
ATOM 2434 C CA . LEU A 1 290 ? -16.581 9.710 -22.265 1.00 98.12 290 LEU A CA 1
ATOM 2435 C C . LEU A 1 290 ? -16.904 11.034 -21.568 1.00 98.12 290 LEU A C 1
ATOM 2437 O O . LEU A 1 290 ? -17.792 11.068 -20.722 1.00 98.12 290 LEU A O 1
ATOM 2441 N N . ALA A 1 291 ? -16.271 12.138 -21.972 1.00 98.00 291 ALA A N 1
ATOM 2442 C CA . ALA A 1 291 ? -16.565 13.464 -21.433 1.00 98.00 291 ALA A CA 1
ATOM 2443 C C . ALA A 1 291 ? -18.029 13.874 -21.675 1.00 98.00 291 ALA A C 1
ATOM 2445 O O . ALA A 1 291 ? -18.685 14.385 -20.769 1.00 98.00 291 ALA A O 1
ATOM 2446 N N . LYS A 1 292 ? -18.581 13.594 -22.865 1.00 98.38 292 LYS A N 1
ATOM 2447 C CA . LYS A 1 292 ? -20.003 13.845 -23.162 1.00 98.38 292 LYS A CA 1
ATOM 2448 C C . LYS A 1 292 ? -20.935 12.993 -22.300 1.00 98.38 292 LYS A C 1
ATOM 2450 O O . LYS A 1 292 ? -21.937 13.506 -21.808 1.00 98.38 292 LYS A O 1
ATOM 2455 N N . GLN A 1 293 ? -20.615 11.711 -22.112 1.00 98.00 293 GLN A N 1
ATOM 2456 C CA . GLN A 1 293 ? -21.395 10.821 -21.246 1.00 98.00 293 GLN A CA 1
ATOM 2457 C C . GLN A 1 293 ? -21.350 11.281 -19.784 1.00 98.00 293 GLN A C 1
ATOM 2459 O O . GLN A 1 293 ? -22.392 11.351 -19.135 1.00 98.00 293 GLN A O 1
ATOM 2464 N N . ALA A 1 294 ? -20.169 11.655 -19.288 1.00 97.88 294 ALA A N 1
ATOM 2465 C CA . ALA A 1 294 ? -19.989 12.182 -17.940 1.00 97.88 294 ALA A CA 1
ATOM 2466 C C . ALA A 1 294 ? -20.783 13.479 -17.729 1.00 97.88 294 ALA A C 1
ATOM 2468 O O . ALA A 1 294 ? -21.509 13.584 -16.746 1.00 97.88 294 ALA A O 1
ATOM 2469 N N . ALA A 1 295 ? -20.733 14.418 -18.680 1.00 98.12 295 ALA A N 1
ATOM 2470 C CA . ALA A 1 295 ? -21.506 15.658 -18.612 1.00 98.12 295 ALA A CA 1
ATOM 2471 C C . ALA A 1 295 ? -23.026 15.404 -18.602 1.00 98.12 295 ALA A C 1
ATOM 2473 O O . ALA A 1 295 ? -23.754 16.043 -17.846 1.00 98.12 295 ALA A O 1
ATOM 2474 N N . ALA A 1 296 ? -23.518 14.447 -19.397 1.00 98.00 296 ALA A N 1
ATOM 2475 C CA . ALA A 1 296 ? -24.934 14.074 -19.392 1.00 98.00 296 ALA A CA 1
ATOM 2476 C C . ALA A 1 296 ? -25.367 13.452 -18.050 1.00 98.00 296 ALA A C 1
ATOM 2478 O O . ALA A 1 296 ? -26.429 13.791 -17.525 1.00 98.00 296 ALA A O 1
ATOM 2479 N N . LEU A 1 297 ? -24.537 12.578 -17.468 1.00 97.94 297 LEU A N 1
ATOM 2480 C CA . LEU A 1 297 ? -24.781 12.019 -16.134 1.00 97.94 297 LEU A CA 1
ATOM 2481 C C . LEU A 1 297 ? -24.747 13.102 -15.057 1.00 97.94 297 LEU A C 1
ATOM 2483 O O . LEU A 1 297 ? -25.595 13.114 -14.167 1.00 97.94 297 LEU A O 1
ATOM 2487 N N . GLU A 1 298 ? -23.805 14.036 -15.147 1.00 97.81 298 GLU A N 1
ATOM 2488 C CA . GLU A 1 298 ? -23.719 15.152 -14.216 1.00 97.81 298 GLU A CA 1
ATOM 2489 C C . GLU A 1 298 ? -24.983 16.015 -14.269 1.00 97.81 298 GLU A C 1
ATOM 2491 O O . GLU A 1 298 ? -25.549 16.311 -13.219 1.00 97.81 298 GLU A O 1
ATOM 2496 N N . GLN A 1 299 ? -25.490 16.336 -15.463 1.00 97.94 299 GLN A N 1
ATOM 2497 C CA . GLN A 1 299 ? -26.759 17.054 -15.620 1.00 97.94 299 GLN A CA 1
ATOM 2498 C C . GLN A 1 299 ? -27.930 16.308 -14.965 1.00 97.94 299 GLN A C 1
ATOM 2500 O O . GLN A 1 299 ? -28.728 16.926 -14.261 1.00 97.94 299 GLN A O 1
ATOM 2505 N N . GLN A 1 300 ? -28.019 14.983 -15.128 1.00 97.88 300 GLN A N 1
ATOM 2506 C CA . GLN A 1 300 ? -29.050 14.177 -14.461 1.00 97.88 300 GLN A CA 1
ATOM 2507 C C . GLN A 1 300 ? -28.914 14.208 -12.934 1.00 97.88 300 GLN A C 1
ATOM 2509 O O . GLN A 1 300 ? -29.908 14.347 -12.221 1.00 97.88 300 GLN A O 1
ATOM 2514 N N . LEU A 1 301 ? -27.691 14.114 -12.408 1.00 97.94 301 LEU A N 1
ATOM 2515 C CA . LEU A 1 301 ? -27.444 14.200 -10.968 1.00 97.94 301 LEU A CA 1
ATOM 2516 C C . LEU A 1 301 ? -27.755 15.596 -10.420 1.00 97.94 301 LEU A C 1
ATOM 2518 O O . LEU A 1 301 ? -28.335 15.709 -9.340 1.00 97.94 301 LEU A O 1
ATOM 2522 N N . GLN A 1 302 ? -27.400 16.652 -11.151 1.00 97.69 302 GLN A N 1
ATOM 2523 C CA . GLN A 1 302 ? -27.738 18.032 -10.804 1.00 97.69 302 GLN A CA 1
ATOM 2524 C C . GLN A 1 302 ? -29.256 18.237 -10.793 1.00 97.69 302 GLN A C 1
ATOM 2526 O O . GLN A 1 302 ? -29.777 18.806 -9.835 1.00 97.69 302 GLN A O 1
ATOM 2531 N N . PHE A 1 303 ? -29.970 17.701 -11.786 1.00 97.94 303 PHE A N 1
ATOM 2532 C CA . PHE A 1 303 ? -31.431 17.715 -11.827 1.00 97.94 303 PHE A CA 1
ATOM 2533 C C . PHE A 1 303 ? -32.044 16.990 -10.621 1.00 97.94 303 PHE A C 1
ATOM 2535 O O . PHE A 1 303 ? -32.875 17.566 -9.927 1.00 97.94 303 PHE A O 1
ATOM 2542 N N . ASN A 1 304 ? -31.575 15.782 -10.289 1.00 97.38 304 ASN A N 1
ATOM 2543 C CA . ASN A 1 304 ? -32.060 15.034 -9.122 1.00 97.38 304 ASN A CA 1
ATOM 2544 C C . ASN A 1 304 ? -31.789 15.766 -7.799 1.00 97.38 304 ASN A C 1
ATOM 2546 O O . ASN A 1 304 ? -32.641 15.791 -6.912 1.00 97.38 304 ASN A O 1
ATOM 2550 N N . ARG A 1 305 ? -30.615 16.393 -7.660 1.00 97.19 305 ARG A N 1
ATOM 2551 C CA . ARG A 1 305 ? -30.302 17.251 -6.504 1.00 97.19 305 ARG A CA 1
ATOM 2552 C C . ARG A 1 305 ? -31.241 18.455 -6.436 1.00 97.19 305 ARG A C 1
ATOM 2554 O O . ARG A 1 305 ? -31.686 18.801 -5.344 1.00 97.19 305 ARG A O 1
ATOM 2561 N N . GLY A 1 306 ? -31.546 19.064 -7.582 1.00 97.31 306 GLY A N 1
ATOM 2562 C CA . GLY A 1 306 ? -32.532 20.136 -7.710 1.00 97.31 306 GLY A CA 1
ATOM 2563 C C . GLY A 1 306 ? -33.916 19.690 -7.247 1.00 97.31 306 GLY A C 1
ATOM 2564 O O . GLY A 1 306 ? -34.466 20.300 -6.336 1.00 97.31 306 GLY A O 1
ATOM 2565 N N . LEU A 1 307 ? -34.411 18.565 -7.768 1.00 96.94 307 LEU A N 1
ATOM 2566 C CA . LEU A 1 307 ? -35.698 17.983 -7.382 1.00 96.94 307 LEU A CA 1
ATOM 2567 C C . LEU A 1 307 ? -35.792 17.689 -5.885 1.00 96.94 307 LEU A C 1
ATOM 2569 O O . LEU A 1 307 ? -36.802 18.007 -5.272 1.00 96.94 307 LEU A O 1
ATOM 2573 N N . LEU A 1 308 ? -34.751 17.113 -5.278 1.00 96.69 308 LEU A N 1
ATOM 2574 C CA . LEU A 1 308 ? -34.736 16.858 -3.833 1.00 96.69 308 LEU A CA 1
ATOM 2575 C C . LEU A 1 308 ? -34.759 18.159 -3.024 1.00 96.69 308 LEU A C 1
ATOM 2577 O O . LEU A 1 308 ? -35.400 18.243 -1.979 1.00 96.69 308 LEU A O 1
ATOM 2581 N N . ARG A 1 309 ? -34.061 19.194 -3.496 1.00 96.38 309 ARG A N 1
ATOM 2582 C CA . ARG A 1 309 ? -34.085 20.508 -2.849 1.00 96.38 309 ARG A CA 1
ATOM 2583 C C . ARG A 1 309 ? -35.468 21.145 -2.947 1.00 96.38 309 ARG A C 1
ATOM 2585 O O . ARG A 1 309 ? -35.944 21.709 -1.964 1.00 96.38 309 ARG A O 1
ATOM 2592 N N . GLU A 1 310 ? -36.102 21.042 -4.111 1.00 95.69 310 GLU A N 1
ATOM 2593 C CA . GLU A 1 310 ? -37.464 21.516 -4.345 1.00 95.69 310 GLU A CA 1
ATOM 2594 C C . GLU A 1 310 ? -38.481 20.730 -3.521 1.00 95.69 310 GLU A C 1
ATOM 2596 O O . GLU A 1 310 ? -39.319 21.353 -2.878 1.00 95.69 310 GLU A O 1
ATOM 2601 N N . SER A 1 311 ? -38.375 19.399 -3.446 1.00 94.62 311 SER A N 1
ATOM 2602 C CA . SER A 1 311 ? -39.277 18.571 -2.640 1.00 94.62 311 SER A CA 1
ATOM 2603 C C . SER A 1 311 ? -39.161 18.911 -1.158 1.00 94.62 311 SER A C 1
ATOM 2605 O O . SER A 1 311 ? -40.176 19.106 -0.506 1.00 94.62 311 SER A O 1
ATOM 2607 N N . VAL A 1 312 ? -37.941 19.095 -0.639 1.00 93.38 312 VAL A N 1
ATOM 2608 C CA . VAL A 1 312 ? -37.725 19.549 0.744 1.00 93.38 312 VAL A CA 1
ATOM 2609 C C . VAL A 1 312 ? -38.305 20.951 0.967 1.00 93.38 312 VAL A C 1
ATOM 2611 O O . VAL A 1 312 ? -38.911 21.206 2.006 1.00 93.38 312 VAL A O 1
ATOM 2614 N N . GLY A 1 313 ? -38.167 21.866 0.002 1.00 92.44 313 GLY A N 1
ATOM 2615 C CA . GLY A 1 313 ? -38.796 23.191 0.068 1.00 92.44 313 GLY A CA 1
ATOM 2616 C C . GLY A 1 313 ? -40.331 23.131 0.030 1.00 92.44 313 GLY A C 1
ATOM 2617 O O . GLY A 1 313 ? -41.008 23.834 0.785 1.00 92.44 313 GLY A O 1
ATOM 2618 N N . MET A 1 314 ? -40.898 22.255 -0.803 1.00 88.75 314 MET A N 1
ATOM 2619 C CA . MET A 1 314 ? -42.336 21.987 -0.855 1.00 88.75 314 MET A CA 1
ATOM 2620 C C . MET A 1 314 ? -42.830 21.362 0.450 1.00 88.75 314 MET A C 1
ATOM 2622 O O . MET A 1 314 ? -43.825 21.829 0.989 1.00 88.75 314 MET A O 1
ATOM 2626 N N . ASP A 1 315 ? -42.124 20.384 1.011 1.00 89.44 315 ASP A N 1
ATOM 2627 C CA . ASP A 1 315 ? -42.471 19.760 2.290 1.00 89.44 315 ASP A CA 1
ATOM 2628 C C . ASP A 1 315 ? -42.439 20.769 3.440 1.00 89.44 315 ASP A C 1
ATOM 2630 O O . ASP A 1 315 ? -43.291 20.722 4.322 1.00 89.44 315 ASP A O 1
ATOM 2634 N N . GLN A 1 316 ? -41.507 21.725 3.426 1.00 87.81 316 GLN A N 1
ATOM 2635 C CA . GLN A 1 316 ? -41.468 22.803 4.419 1.00 87.81 316 GLN A CA 1
ATOM 2636 C C . GLN A 1 316 ? -42.671 23.745 4.281 1.00 87.81 316 GLN A C 1
ATOM 2638 O O . GLN A 1 316 ? -43.335 24.046 5.271 1.00 87.81 316 GLN A O 1
ATOM 2643 N N . THR A 1 317 ? -42.993 24.189 3.064 1.00 85.50 317 THR A N 1
ATOM 2644 C CA . THR A 1 317 ? -44.136 25.095 2.833 1.00 85.50 317 THR A CA 1
ATOM 2645 C C . THR A 1 317 ? -45.478 24.407 3.092 1.00 85.50 317 THR A C 1
ATOM 2647 O O . THR A 1 317 ? -46.327 24.940 3.811 1.00 85.50 317 THR A O 1
ATOM 2650 N N . GLN A 1 318 ? -45.655 23.184 2.588 1.00 81.94 318 GLN A N 1
ATOM 2651 C CA . GLN A 1 318 ? -46.838 22.369 2.850 1.00 81.94 318 GLN A CA 1
ATOM 2652 C C . GLN A 1 318 ? -46.922 21.963 4.320 1.00 81.94 318 GLN A C 1
ATOM 2654 O O . GLN A 1 318 ? -48.007 22.014 4.893 1.00 81.94 318 GLN A O 1
ATOM 2659 N N . GLY A 1 319 ? -45.801 21.613 4.947 1.00 78.25 319 GLY A N 1
ATOM 2660 C CA . GLY A 1 319 ? -45.707 21.257 6.361 1.00 78.25 319 GLY A CA 1
ATOM 2661 C C . GLY A 1 319 ? -46.094 22.399 7.294 1.00 78.25 319 GLY A C 1
ATOM 2662 O O . GLY A 1 319 ? -46.670 22.134 8.343 1.00 78.25 319 GLY A O 1
ATOM 2663 N N . VAL A 1 320 ? -45.873 23.658 6.900 1.00 76.56 320 VAL A N 1
ATOM 2664 C CA . VAL A 1 320 ? -46.425 24.816 7.619 1.00 76.56 320 VAL A CA 1
ATOM 2665 C C . VAL A 1 320 ? -47.914 24.972 7.332 1.00 76.56 320 VAL A C 1
ATOM 2667 O O . VAL A 1 320 ? -48.666 25.198 8.263 1.00 76.56 320 VAL A O 1
ATOM 2670 N N . SER A 1 321 ? -48.383 24.813 6.092 1.00 74.81 321 SER A N 1
ATOM 2671 C CA . SER A 1 321 ? -49.814 24.990 5.780 1.00 74.81 321 SER A CA 1
ATOM 2672 C C . SER A 1 321 ? -50.725 23.892 6.357 1.00 74.81 321 SER A C 1
ATOM 2674 O O . SER A 1 321 ? -51.848 24.177 6.765 1.00 74.81 321 SER A O 1
ATOM 2676 N N . ARG A 1 322 ? -50.252 22.641 6.439 1.00 76.00 322 ARG A N 1
ATOM 2677 C CA . ARG A 1 322 ? -51.052 21.475 6.845 1.00 76.00 322 ARG A CA 1
ATOM 2678 C C . ARG A 1 322 ? -51.626 21.615 8.259 1.00 76.00 322 ARG A C 1
ATOM 2680 O O . ARG A 1 322 ? -52.841 21.503 8.380 1.00 76.00 322 ARG A O 1
ATOM 2687 N N . PRO A 1 323 ? -50.840 21.920 9.308 1.00 77.81 323 PRO A N 1
ATOM 2688 C CA . PRO A 1 323 ? -51.368 22.161 10.649 1.00 77.81 323 PRO A CA 1
ATOM 2689 C C . PRO A 1 323 ? -52.409 23.280 10.707 1.00 77.81 323 PRO A C 1
ATOM 2691 O O . PRO A 1 323 ? -53.326 23.196 11.511 1.00 77.81 323 PRO A O 1
ATOM 2694 N N . TRP A 1 324 ? -52.308 24.304 9.852 1.00 73.81 324 TRP A N 1
ATOM 2695 C CA . TRP A 1 324 ? -53.288 25.397 9.808 1.00 73.81 324 TRP A CA 1
ATOM 2696 C C . TRP A 1 324 ? -54.585 24.977 9.127 1.00 73.81 324 TRP A C 1
ATOM 2698 O O . TRP A 1 324 ? -55.660 25.340 9.592 1.00 73.81 324 TRP A O 1
ATOM 2708 N N . VAL A 1 325 ? -54.499 24.177 8.063 1.00 74.56 325 VAL A N 1
ATOM 2709 C CA . VAL A 1 325 ? -55.670 23.569 7.422 1.00 74.56 325 VAL A CA 1
ATOM 2710 C C . VAL A 1 325 ? -56.367 22.611 8.395 1.00 74.56 325 VAL A C 1
ATOM 2712 O O . VAL A 1 325 ? -57.576 22.713 8.574 1.00 74.56 325 VAL A O 1
ATOM 2715 N N . PHE A 1 326 ? -55.621 21.745 9.089 1.00 68.50 326 PHE A N 1
ATOM 2716 C CA . PHE A 1 326 ? -56.186 20.848 10.106 1.00 68.50 326 PHE A CA 1
ATOM 2717 C C . PHE A 1 326 ? -56.763 21.619 11.301 1.00 68.50 326 PHE A C 1
ATOM 2719 O O . PHE A 1 326 ? -57.890 21.346 11.697 1.00 68.50 326 PHE A O 1
ATOM 2726 N N . SER A 1 327 ? -56.068 22.645 11.801 1.00 77.56 327 SER A N 1
ATOM 2727 C CA . SER A 1 327 ? -56.573 23.509 12.875 1.00 77.56 327 SER A CA 1
ATOM 2728 C C . SER A 1 327 ? -57.838 24.268 12.466 1.00 77.56 327 SER A C 1
ATOM 2730 O O . SER A 1 327 ? -58.734 24.428 13.287 1.00 77.56 327 SER A O 1
ATOM 2732 N N . TYR A 1 328 ? -57.954 24.701 11.207 1.00 78.06 328 TYR A N 1
ATOM 2733 C CA . TYR A 1 328 ? -59.172 25.325 10.689 1.00 78.06 328 TYR A CA 1
ATOM 2734 C C . TYR A 1 328 ? -60.358 24.352 10.695 1.00 78.06 328 TYR A C 1
ATOM 2736 O O . TYR A 1 328 ? -61.436 24.718 11.157 1.00 78.06 328 TYR A O 1
ATOM 2744 N N . PHE A 1 329 ? -60.166 23.109 10.246 1.00 72.62 329 PHE A N 1
ATOM 2745 C CA . PHE A 1 329 ? -61.223 22.095 10.277 1.00 72.62 329 PHE A CA 1
ATOM 2746 C C . PHE A 1 329 ? -61.591 21.666 11.705 1.00 72.62 329 PHE A C 1
ATOM 2748 O O . PHE A 1 329 ? -62.777 21.590 12.013 1.00 72.62 329 PHE A O 1
ATOM 2755 N N . GLU A 1 330 ? -60.618 21.504 12.607 1.00 76.81 330 GLU A N 1
ATOM 2756 C CA . GLU A 1 330 ? -60.876 21.275 14.040 1.00 76.81 330 GLU A CA 1
ATOM 2757 C C . GLU A 1 330 ? -61.654 22.442 14.669 1.00 76.81 330 GLU A C 1
ATOM 2759 O O . GLU A 1 330 ? -62.564 22.245 15.475 1.00 76.81 330 GLU A O 1
ATOM 2764 N N . PHE A 1 331 ? -61.337 23.679 14.279 1.00 78.25 331 PHE A N 1
ATOM 2765 C CA . PHE A 1 331 ? -62.054 24.862 14.746 1.00 78.25 331 PHE A CA 1
ATOM 2766 C C . PHE A 1 331 ? -63.493 24.914 14.211 1.00 78.25 331 PHE A C 1
ATOM 2768 O O . PHE A 1 331 ? -64.405 25.298 14.944 1.00 78.25 331 PHE A O 1
ATOM 2775 N N . LEU A 1 332 ? -63.727 24.491 12.964 1.00 78.81 332 LEU A N 1
ATOM 2776 C CA . LEU A 1 332 ? -65.076 24.344 12.406 1.00 78.81 332 LEU A CA 1
ATOM 2777 C C . LEU A 1 332 ? -65.887 23.257 13.131 1.00 78.81 332 LEU A C 1
ATOM 2779 O O . LEU A 1 332 ? -67.064 23.485 13.422 1.00 78.81 332 LEU A O 1
ATOM 2783 N N . GLU A 1 333 ? -65.263 22.125 13.472 1.00 79.12 333 GLU A N 1
ATOM 2784 C CA . GLU A 1 333 ? -65.883 21.048 14.259 1.00 79.12 333 GLU A CA 1
ATOM 2785 C C . GLU A 1 333 ? -66.261 21.516 15.672 1.00 79.12 333 GLU A C 1
ATOM 2787 O O . GLU A 1 333 ? -67.385 21.283 16.121 1.00 79.12 333 GLU A O 1
ATOM 2792 N N . LEU A 1 334 ? -65.369 22.243 16.354 1.00 80.88 334 LEU A N 1
ATOM 2793 C CA . LEU A 1 334 ? -65.632 22.817 17.681 1.00 80.88 334 LEU A CA 1
ATOM 2794 C C . LEU A 1 334 ? -66.767 23.852 17.672 1.00 80.88 334 LEU A C 1
ATOM 2796 O O . LEU A 1 334 ? -67.490 23.983 18.660 1.00 80.88 334 LEU A O 1
ATOM 2800 N N . LEU A 1 335 ? -66.937 24.579 16.567 1.00 82.50 335 LEU A N 1
ATOM 2801 C CA . LEU A 1 335 ? -68.024 25.543 16.383 1.00 82.50 335 LEU A CA 1
ATOM 2802 C C . LEU A 1 335 ? -69.336 24.905 15.892 1.00 82.50 335 LEU A C 1
ATOM 2804 O O . LEU A 1 335 ? -70.341 25.611 15.782 1.00 82.50 335 LEU A O 1
ATOM 2808 N N . GLY A 1 336 ? -69.354 23.595 15.616 1.00 74.94 336 GLY A N 1
ATOM 2809 C CA . GLY A 1 336 ? -70.551 22.858 15.200 1.00 74.94 336 GLY A CA 1
ATOM 2810 C C . GLY A 1 336 ? -71.100 23.267 13.830 1.00 74.94 336 GLY A C 1
ATOM 2811 O O . GLY A 1 336 ? -72.283 23.054 13.553 1.00 74.94 336 GLY A O 1
ATOM 2812 N N . LEU A 1 337 ? -70.270 23.881 12.983 1.00 73.50 337 LEU A N 1
ATOM 2813 C CA . LEU A 1 337 ? -70.646 24.247 11.620 1.00 73.50 337 LEU A CA 1
ATOM 2814 C C . LEU A 1 337 ? -70.502 23.016 10.709 1.00 73.50 337 LEU A C 1
ATOM 2816 O O . LEU A 1 337 ? -69.524 22.280 10.843 1.00 73.50 337 LEU A O 1
ATOM 2820 N N . PRO A 1 338 ? -71.451 22.757 9.788 1.00 65.94 338 PRO A N 1
ATOM 2821 C CA . PRO A 1 338 ? -71.338 21.625 8.880 1.00 65.94 338 PRO A CA 1
ATOM 2822 C C . PRO A 1 338 ? -70.092 21.804 8.011 1.00 65.94 338 PRO A C 1
ATOM 2824 O O . PRO A 1 338 ? -69.936 22.832 7.350 1.00 65.94 338 PRO A O 1
ATOM 2827 N N . LEU A 1 339 ? -69.210 20.802 8.022 1.00 64.50 339 LEU A N 1
ATOM 2828 C CA . LEU A 1 339 ? -68.086 20.722 7.094 1.00 64.50 339 LEU A CA 1
ATOM 2829 C C . LEU A 1 339 ? -68.639 20.887 5.669 1.00 64.50 339 LEU A C 1
ATOM 2831 O O . LEU A 1 339 ? -69.567 20.152 5.311 1.00 64.50 339 LEU A O 1
ATOM 2835 N N . PRO A 1 340 ? -68.133 21.836 4.861 1.00 64.56 340 PRO A N 1
ATOM 2836 C CA . PRO A 1 340 ? -68.515 21.924 3.462 1.00 64.56 340 PRO A CA 1
ATOM 2837 C C . PRO A 1 340 ? -67.990 20.670 2.760 1.00 64.56 340 PRO A C 1
ATOM 2839 O O . PRO A 1 340 ? -66.820 20.574 2.399 1.00 64.56 340 PRO A O 1
ATOM 2842 N N . VAL A 1 341 ? -68.854 19.666 2.636 1.00 62.84 341 VAL A N 1
ATOM 2843 C CA . VAL A 1 341 ? -68.638 18.522 1.758 1.00 62.84 341 VAL A CA 1
ATOM 2844 C C . VAL A 1 341 ? -68.921 19.015 0.343 1.00 62.84 341 VAL A C 1
ATOM 2846 O O . VAL A 1 341 ? -70.066 19.046 -0.097 1.00 62.84 341 VAL A O 1
ATOM 2849 N N . GLU A 1 342 ? -67.875 19.432 -0.354 1.00 59.09 342 GLU A N 1
ATOM 2850 C CA . GLU A 1 342 ? -67.857 19.564 -1.813 1.00 59.09 342 GLU A CA 1
ATOM 2851 C C . GLU A 1 342 ? -66.775 18.590 -2.305 1.00 59.09 342 GLU A C 1
ATOM 2853 O O . GLU A 1 342 ? -65.672 18.604 -1.767 1.00 59.09 342 GLU A O 1
ATOM 2858 N N . GLY A 1 343 ? -66.955 17.676 -3.253 1.00 55.41 343 GLY A N 1
ATOM 2859 C CA . GLY A 1 343 ? -68.003 17.338 -4.215 1.00 55.41 343 GLY A CA 1
ATOM 2860 C C . GLY A 1 343 ? -67.443 16.193 -5.092 1.00 55.41 343 GLY A C 1
ATOM 2861 O O . GLY A 1 343 ? -66.267 15.848 -4.959 1.00 55.41 343 GLY A O 1
ATOM 2862 N N . GLU A 1 344 ? -68.295 15.582 -5.920 1.00 37.59 344 GLU A N 1
ATOM 2863 C CA . GLU A 1 344 ? -67.973 14.536 -6.917 1.00 37.59 344 GLU A CA 1
ATOM 2864 C C . GLU A 1 344 ? -66.893 14.916 -7.944 1.00 37.59 344 GLU A C 1
ATOM 2866 O O . GLU A 1 344 ? -66.769 16.120 -8.272 1.00 37.59 344 GLU A O 1
#

InterPro domains:
  IPR031440 Protein of unknown function DUF4670 [PF15709] (57-293)
  IPR031440 Protein of unknown function DUF4670 [PTHR21937] (18-342)

pLDDT: mean 76.22, std 23.46, range [30.0, 98.38]